Protein AF-A0A7S1REP1-F1 (afdb_monomer_lite)

Secondary structure (DSSP, 8-state):
-PPP-TTSSPPPPEEEEEEEEE-S-TTT-EEEEEEET-S---STTPEEEEEEEEBSS--STTPEEEEEEEETTT--EEEEET-S---EEETTEEEEEEEEEEE-TT--S-EEEEEEE---GGGGGG-EEEEEEEETTEES-TTSSPEEEEEEEPB------SEEEEEEEE--SSS--EEEEES--TTSSSEEEEEEGGG-SSTTSEEEEEEETTEEEEEESS---EEETTEEEEEEEEEE--TT--S-EEEEEEEEPP--SS------EEEEEESSS---BTTBEEEEEEE---GGG--GGGTSS-----

Sequence (310 aa):
RLRSDPSRCQQPLASACVGIFYLDDPRLRSKHTVNVGSDDCEQRSWTHLTSFKVLRHRRFPEDIPVCIGEADNVWTARIGPMLENCSGEALGVTWRHKAIFYTRPDAVGKEMCVRYKKETGRHAGWSRWQIVPKEDGQCGRPNDGYKTSFMFRSMEDMYRPPRQYLCARGNVGRGRHLGLELGCELGSSLAFAVLRAELARDASEVYCIGRSSEGDRVSSGPNCNSTELGVGWTHVAAFAVPANATGPPWCLGRRLANASHGAHRGLHTHFRVASRLQCAGEGYAHVISFREVALAEMTQDHGLLSLRAL

Radius of gyration: 28.08 Å; chains: 1; bounding box: 54×45×86 Å

pLDDT: mean 81.35, std 16.24, range [31.17, 97.44]

Foldseek 3Di:
DDDDPPLLPPQDWAKKWKWWAADPPPVLGIAIDIDTRDQDPPDPRTDTDGMFTFAQDDPDPQWKKWWWWAFPPQRHIDIDTRDPFDAQDDLNTGTHTDGMTTAGQPADAFKKWKKWAQDDDPCSHNTHIGIDTQDPNDHDDPPPRIDTDDMGHTHDPPDDPQKWKWAWDQPPDDARAIEIDIRDDPDGPDIFIFGAQVLDPDQQQKWWWWQWPLYIDIDRGFFDQDQDQNIGTGTDGMTGADPPADAFKKFKWKAFPPPPDDDPDGGRIHMDMDRHQAPDDPRTHTDGMGHGHDPVNDDVSSPSDPPPDD

Organism: Alexandrium catenella (NCBI:txid2925)

Structure (mmCIF, N/CA/C/O backbone):
data_AF-A0A7S1REP1-F1
#
_entry.id   AF-A0A7S1REP1-F1
#
loop_
_atom_site.group_PDB
_atom_site.id
_atom_site.type_symbol
_atom_site.label_atom_id
_atom_site.label_alt_id
_atom_site.label_comp_id
_atom_site.label_asym_id
_atom_site.label_entity_id
_atom_site.label_seq_id
_atom_site.pdbx_PDB_ins_code
_atom_site.Cartn_x
_atom_site.Cartn_y
_atom_site.Cartn_z
_atom_site.occupancy
_atom_site.B_iso_or_equiv
_atom_site.auth_seq_id
_atom_site.auth_comp_id
_atom_site.auth_asym_id
_atom_site.auth_atom_id
_atom_site.pdbx_PDB_model_num
ATOM 1 N N . ARG A 1 1 ? -9.846 -23.366 -16.396 1.00 35.06 1 ARG A N 1
ATOM 2 C CA . ARG A 1 1 ? -10.335 -22.387 -15.390 1.00 35.06 1 ARG A CA 1
ATOM 3 C C . ARG A 1 1 ? -9.571 -22.634 -14.095 1.00 35.06 1 ARG A C 1
ATOM 5 O O . ARG A 1 1 ? -9.894 -23.588 -13.402 1.00 35.06 1 ARG A O 1
ATOM 12 N N . LEU A 1 2 ? -8.534 -21.848 -13.809 1.00 34.12 2 LEU A N 1
ATOM 13 C CA . LEU A 1 2 ? -7.846 -21.904 -12.517 1.00 34.12 2 LEU A CA 1
ATOM 14 C C . LEU A 1 2 ? -8.771 -21.293 -11.457 1.00 34.12 2 LEU A C 1
ATOM 16 O O . LEU A 1 2 ? -9.149 -20.129 -11.570 1.00 34.12 2 LEU A O 1
ATOM 20 N N . ARG A 1 3 ? -9.188 -22.097 -10.473 1.00 31.98 3 ARG A N 1
ATOM 21 C CA . ARG A 1 3 ? -9.760 -21.589 -9.223 1.00 31.98 3 ARG A CA 1
ATOM 22 C C . ARG A 1 3 ? -8.575 -21.228 -8.334 1.00 31.98 3 ARG A C 1
ATOM 24 O O . ARG A 1 3 ? -7.744 -22.090 -8.070 1.00 31.98 3 ARG A O 1
ATOM 31 N N . SER A 1 4 ? -8.484 -19.965 -7.928 1.00 38.88 4 SER A N 1
ATOM 32 C CA . SER A 1 4 ? -7.589 -19.540 -6.853 1.00 38.88 4 SER A CA 1
ATOM 33 C C . SER A 1 4 ? -7.856 -20.429 -5.641 1.00 38.88 4 SER A C 1
ATOM 35 O O . SER A 1 4 ? -9.004 -20.507 -5.204 1.00 38.88 4 SER A O 1
ATOM 37 N N . ASP A 1 5 ? -6.836 -21.130 -5.149 1.00 40.12 5 ASP A N 1
ATOM 38 C CA . ASP A 1 5 ? -6.929 -21.902 -3.912 1.00 40.12 5 ASP A CA 1
ATOM 39 C C . ASP A 1 5 ? -7.324 -20.941 -2.772 1.00 40.12 5 ASP A C 1
ATOM 41 O O . ASP A 1 5 ? -6.525 -20.070 -2.418 1.00 40.12 5 ASP A O 1
ATOM 45 N N . PRO A 1 6 ? -8.545 -21.047 -2.213 1.00 39.66 6 PRO A N 1
ATOM 46 C CA . PRO A 1 6 ? -9.041 -20.107 -1.210 1.00 39.66 6 PRO A CA 1
ATOM 47 C C . PRO A 1 6 ? -8.206 -20.124 0.074 1.00 39.66 6 PRO A C 1
ATOM 49 O O . PRO A 1 6 ? -8.191 -19.136 0.801 1.00 39.66 6 PRO A O 1
ATOM 52 N N . SER A 1 7 ? -7.490 -21.225 0.336 1.00 39.38 7 SER A N 1
ATOM 53 C CA . SER A 1 7 ? -6.583 -21.360 1.481 1.00 39.38 7 SER A CA 1
ATOM 54 C C . SER A 1 7 ? -5.251 -20.622 1.288 1.00 39.38 7 SER A C 1
ATOM 56 O O . SER A 1 7 ? -4.549 -20.350 2.259 1.00 39.38 7 SER A O 1
ATOM 58 N N . ARG A 1 8 ? -4.924 -20.249 0.041 1.00 41.38 8 ARG A N 1
ATOM 59 C CA . ARG A 1 8 ? -3.725 -19.483 -0.347 1.00 41.38 8 ARG A CA 1
ATOM 60 C C . ARG A 1 8 ? -4.026 -18.021 -0.671 1.00 41.38 8 ARG A C 1
ATOM 62 O O . ARG A 1 8 ? -3.111 -17.262 -0.988 1.00 41.38 8 ARG A O 1
ATOM 69 N N . CYS A 1 9 ? -5.290 -17.606 -0.594 1.00 44.47 9 CYS A N 1
ATOM 70 C CA . CYS A 1 9 ? -5.652 -16.199 -0.637 1.00 44.47 9 CYS A CA 1
ATOM 71 C C . CYS A 1 9 ? -5.213 -15.551 0.679 1.00 44.47 9 CYS A C 1
ATOM 73 O O . CYS A 1 9 ? -5.843 -15.747 1.718 1.00 44.47 9 CYS A O 1
ATOM 75 N N . GLN A 1 10 ? -4.136 -14.762 0.639 1.00 51.19 10 GLN A N 1
ATOM 76 C CA . GLN A 1 10 ? -3.845 -13.819 1.711 1.00 51.19 10 GLN A CA 1
ATOM 77 C C . GLN A 1 10 ? -5.116 -12.992 1.925 1.00 51.19 10 GLN A C 1
ATOM 79 O O . GLN A 1 10 ? -5.596 -12.340 0.996 1.00 51.19 10 GLN A O 1
ATOM 84 N N . GLN A 1 11 ? -5.717 -13.091 3.113 1.00 55.69 11 GLN A N 1
ATOM 85 C CA . GLN A 1 11 ? -6.879 -12.269 3.413 1.00 55.69 11 GLN A CA 1
ATOM 86 C C . GLN A 1 11 ? -6.449 -10.806 3.271 1.00 55.69 11 GLN A C 1
ATOM 88 O O . GLN A 1 11 ? -5.449 -10.426 3.894 1.00 55.69 11 GLN A O 1
ATOM 93 N N . PRO A 1 12 ? -7.141 -10.012 2.435 1.00 64.38 12 PRO A N 1
ATOM 94 C CA . PRO A 1 12 ? -6.759 -8.632 2.204 1.00 64.38 12 PRO A CA 1
ATOM 95 C C . PRO A 1 12 ? -6.732 -7.901 3.543 1.00 64.38 12 PRO A C 1
ATOM 97 O O . PRO A 1 12 ? -7.623 -8.085 4.382 1.00 64.38 12 PRO A O 1
ATOM 100 N N . LEU A 1 13 ? -5.692 -7.093 3.754 1.00 78.38 13 LEU A N 1
ATOM 101 C CA . LEU A 1 13 ? -5.647 -6.232 4.924 1.00 78.38 13 LEU A CA 1
ATOM 102 C C . LEU A 1 13 ? -6.874 -5.318 4.902 1.00 78.38 13 LEU A C 1
ATOM 104 O O . LEU A 1 13 ? -7.208 -4.714 3.882 1.00 78.38 13 LEU A O 1
ATOM 108 N N . ALA A 1 14 ? -7.539 -5.206 6.043 1.00 82.50 14 ALA A N 1
ATOM 109 C CA . ALA A 1 14 ? -8.594 -4.231 6.230 1.00 82.50 14 ALA A CA 1
ATOM 110 C C . ALA A 1 14 ? -7.970 -2.889 6.619 1.00 82.50 14 ALA A C 1
ATOM 112 O O . ALA A 1 14 ? -6.947 -2.835 7.304 1.00 82.50 14 ALA A O 1
ATOM 113 N N . SER A 1 15 ? -8.603 -1.795 6.212 1.00 84.50 15 SER A N 1
ATOM 114 C CA . SER A 1 15 ? -8.326 -0.495 6.816 1.00 84.50 15 SER A CA 1
ATOM 115 C C . SER A 1 15 ? -9.029 -0.410 8.170 1.00 84.50 15 SER A C 1
ATOM 117 O O . SER A 1 15 ? -10.150 -0.893 8.321 1.00 84.50 15 SER A O 1
ATOM 119 N N . ALA A 1 16 ? -8.380 0.196 9.152 1.00 89.56 16 ALA A N 1
ATOM 120 C CA . ALA A 1 16 ? -9.029 0.727 10.335 1.00 89.56 16 ALA A CA 1
ATOM 121 C C . ALA A 1 16 ? -8.826 2.239 10.335 1.00 89.56 16 ALA A C 1
ATOM 123 O O . ALA A 1 16 ? -7.698 2.707 10.169 1.00 89.56 16 ALA A O 1
ATOM 124 N N . CYS A 1 17 ? -9.902 2.992 10.521 1.00 91.06 17 CYS A N 1
ATOM 125 C CA . CYS A 1 17 ? -9.839 4.439 10.664 1.00 91.06 17 CYS A CA 1
ATOM 126 C C . CYS A 1 17 ? -10.076 4.840 12.118 1.00 91.06 17 CYS A C 1
ATOM 128 O O . CYS A 1 17 ? -10.785 4.161 12.870 1.00 91.06 17 CYS A O 1
ATOM 130 N N . VAL A 1 18 ? -9.480 5.965 12.498 1.00 92.44 18 VAL A N 1
ATOM 131 C CA . VAL A 1 18 ? -9.678 6.638 13.778 1.00 92.44 18 VAL A CA 1
ATOM 132 C C . VAL A 1 18 ? -10.360 7.965 13.495 1.00 92.44 18 VAL A C 1
ATOM 134 O O . VAL A 1 18 ? -9.865 8.758 12.696 1.00 92.44 18 VAL A O 1
ATOM 137 N N . GLY A 1 19 ? -11.488 8.204 14.154 1.00 90.69 19 GLY A N 1
ATOM 138 C CA . GLY A 1 19 ? -12.211 9.468 14.088 1.00 90.69 19 GLY A CA 1
ATOM 139 C C . GLY A 1 19 ? -12.082 10.258 15.385 1.00 90.69 19 GLY A C 1
ATOM 140 O O . GLY A 1 19 ? -11.963 9.671 16.464 1.00 90.69 19 GLY A O 1
ATOM 141 N N . ILE A 1 20 ? -12.160 11.581 15.283 1.00 92.31 20 ILE A N 1
ATOM 142 C CA . ILE A 1 20 ? -12.245 12.515 16.408 1.00 92.31 20 ILE A CA 1
ATOM 143 C C . ILE A 1 20 ? -13.532 13.342 16.314 1.00 92.31 20 ILE A C 1
ATOM 145 O O . ILE A 1 20 ? -13.944 13.740 15.231 1.00 92.31 20 ILE A O 1
ATOM 149 N N . PHE A 1 21 ? -14.186 13.582 17.447 1.00 90.62 21 PHE A N 1
ATOM 150 C CA . PHE A 1 21 ? -15.326 14.493 17.553 1.00 90.62 21 PHE A CA 1
ATOM 151 C C . PHE A 1 21 ? -15.003 15.540 18.611 1.00 90.62 21 PHE A C 1
ATOM 153 O O . PHE A 1 21 ? -14.742 15.179 19.762 1.00 90.62 21 PHE A O 1
ATOM 160 N N . TYR A 1 22 ? -15.000 16.817 18.240 1.00 89.88 22 TYR A N 1
ATOM 161 C CA . TYR A 1 22 ? -14.723 17.913 19.167 1.00 89.88 22 TYR A CA 1
ATOM 162 C C . TYR A 1 22 ? -15.977 18.267 19.964 1.00 89.88 22 TYR A C 1
ATOM 164 O O . TYR A 1 22 ? -17.069 18.362 19.417 1.00 89.88 22 TYR A O 1
ATOM 172 N N . LEU A 1 23 ? -15.817 18.414 21.275 1.00 87.88 23 LEU A N 1
ATOM 173 C CA . LEU A 1 23 ? -16.900 18.743 22.195 1.00 87.88 23 LEU A CA 1
ATOM 174 C C . LEU A 1 23 ? -16.818 20.216 22.575 1.00 87.88 23 LEU A C 1
ATOM 176 O O . LEU A 1 23 ? -15.726 20.720 22.834 1.00 87.88 23 LEU A O 1
ATOM 180 N N . ASP A 1 24 ? -17.978 20.846 22.738 1.00 86.94 24 ASP A N 1
ATOM 181 C CA . ASP A 1 24 ? -18.061 22.229 23.217 1.00 86.94 24 ASP A CA 1
ATOM 182 C C . ASP A 1 24 ? -17.590 22.373 24.672 1.00 86.94 24 ASP A C 1
ATOM 184 O O . ASP A 1 24 ? -17.136 23.442 25.070 1.00 86.94 24 ASP A O 1
ATOM 188 N N . ASP A 1 25 ? -17.658 21.302 25.478 1.00 84.94 25 ASP A N 1
ATOM 189 C CA . ASP A 1 25 ? -17.122 21.314 26.842 1.00 84.94 25 ASP A CA 1
ATOM 190 C C . ASP A 1 25 ? -15.576 21.307 26.807 1.00 84.94 25 ASP A C 1
ATOM 192 O O . ASP A 1 25 ? -14.962 20.268 26.506 1.00 84.94 25 ASP A O 1
ATOM 196 N N . PRO A 1 26 ? -14.910 22.416 27.193 1.00 81.12 26 PRO A N 1
ATOM 197 C CA . PRO A 1 26 ? -13.456 22.542 27.117 1.00 81.12 26 PRO A CA 1
ATOM 198 C C . PRO A 1 26 ? -12.715 21.599 28.077 1.00 81.12 26 PRO A C 1
ATOM 200 O O . PRO A 1 26 ? -11.507 21.387 27.931 1.00 81.12 26 PRO A O 1
ATOM 203 N N . ARG A 1 27 ? -13.409 21.011 29.063 1.00 81.56 27 ARG A N 1
ATOM 204 C CA . ARG A 1 27 ? -12.839 20.021 29.992 1.00 81.56 27 ARG A CA 1
ATOM 205 C C . ARG A 1 27 ? -12.681 18.665 29.312 1.00 81.56 27 ARG A C 1
ATOM 207 O O . ARG A 1 27 ? -11.681 17.973 29.516 1.00 81.56 27 ARG A O 1
ATOM 214 N N . LEU A 1 28 ? -13.651 18.304 28.474 1.00 83.38 28 LEU A N 1
ATOM 215 C CA . LEU A 1 28 ? -13.676 17.032 27.759 1.00 83.38 28 LEU A CA 1
ATOM 216 C C . LEU A 1 28 ? -12.930 17.114 26.421 1.00 83.38 28 LEU A C 1
ATOM 218 O O . LEU A 1 28 ? -12.253 16.148 26.062 1.00 83.38 28 LEU A O 1
ATOM 222 N N . ARG A 1 29 ? -12.949 18.271 25.747 1.00 87.12 29 ARG A N 1
ATOM 223 C CA . ARG A 1 29 ? -12.255 18.591 24.481 1.00 87.12 29 ARG A CA 1
ATOM 224 C C . ARG A 1 29 ? -12.683 17.759 23.271 1.00 87.12 29 ARG A C 1
ATOM 226 O O . ARG A 1 29 ? -13.103 18.322 22.270 1.00 87.12 29 ARG A O 1
ATOM 233 N N . SER A 1 30 ? -12.554 16.436 23.329 1.00 89.56 30 SER A N 1
ATOM 234 C CA . SER A 1 30 ? -12.876 15.545 22.215 1.00 89.56 30 SER A CA 1
ATOM 235 C C . SER A 1 30 ? -13.201 14.115 22.646 1.00 89.56 30 SER A C 1
ATOM 237 O O . SER A 1 30 ? -12.788 13.658 23.718 1.00 89.56 30 SER A O 1
ATOM 239 N N . LYS A 1 31 ? -13.916 13.395 21.777 1.00 89.62 31 LYS A N 1
ATOM 240 C CA . LYS A 1 31 ? -14.094 11.935 21.794 1.00 89.62 31 LYS A CA 1
ATOM 241 C C . LYS A 1 31 ? -13.375 11.305 20.615 1.00 89.62 31 LYS A C 1
ATOM 243 O O . LYS A 1 31 ? -13.078 11.992 19.642 1.00 89.62 31 LYS A O 1
ATOM 248 N N . HIS A 1 32 ? -13.166 9.994 20.696 1.00 91.06 32 HIS A N 1
ATOM 249 C CA . HIS A 1 32 ? -12.536 9.213 19.638 1.00 91.06 32 HIS A CA 1
ATOM 250 C C . HIS A 1 32 ? -13.360 7.968 19.324 1.00 91.06 32 HIS A C 1
ATOM 252 O O . HIS A 1 32 ? -13.963 7.369 20.221 1.00 91.06 32 HIS A O 1
ATOM 258 N N . THR A 1 33 ? -13.350 7.577 18.056 1.00 91.31 33 THR A N 1
ATOM 259 C CA . THR A 1 33 ? -13.957 6.340 17.566 1.00 91.31 33 THR A CA 1
ATOM 260 C C . THR A 1 33 ? -12.966 5.586 16.697 1.00 91.31 33 THR A C 1
ATOM 262 O O . THR A 1 33 ? -12.036 6.170 16.143 1.00 91.31 33 THR A O 1
ATOM 265 N N . VAL A 1 34 ? -13.170 4.279 16.582 1.00 91.38 34 VAL A N 1
ATOM 266 C CA . VAL A 1 34 ? -12.427 3.420 15.662 1.00 91.38 34 VAL A CA 1
ATOM 267 C C . VAL A 1 34 ? -13.437 2.593 14.883 1.00 91.38 34 VAL A C 1
ATOM 269 O O . VAL A 1 34 ? -14.352 2.013 15.481 1.00 91.38 34 VAL A O 1
ATOM 272 N N . ASN A 1 35 ? -13.271 2.535 13.563 1.00 90.25 35 ASN A N 1
ATOM 273 C CA . ASN A 1 35 ? -14.051 1.664 12.689 1.00 90.25 35 ASN A CA 1
ATOM 274 C C . ASN A 1 35 ? -13.105 0.734 11.931 1.00 90.25 35 ASN A C 1
ATOM 276 O O . ASN A 1 35 ? -12.174 1.183 11.268 1.00 90.25 35 ASN A O 1
ATOM 280 N N . VAL A 1 36 ? -13.351 -0.571 12.042 1.00 88.44 36 VAL A N 1
ATOM 281 C CA . VAL A 1 36 ? -12.589 -1.611 11.341 1.00 88.44 36 VAL A CA 1
ATOM 282 C C . VAL A 1 36 ? -13.303 -1.945 10.034 1.00 88.44 36 VAL A C 1
ATOM 284 O O . VAL A 1 36 ? -14.511 -2.166 10.027 1.00 88.44 36 VAL A O 1
ATOM 287 N N . GLY A 1 37 ? -12.552 -2.016 8.939 1.00 81.38 37 GLY A N 1
ATOM 288 C CA . GLY A 1 37 ? -13.067 -2.234 7.587 1.00 81.38 37 GLY A CA 1
ATOM 289 C C . GLY A 1 37 ? -13.350 -0.954 6.796 1.00 81.38 37 GLY A C 1
ATOM 290 O O . GLY A 1 37 ? -13.892 -1.060 5.703 1.00 81.38 37 GLY A O 1
ATOM 291 N N . SER A 1 38 ? -12.981 0.218 7.320 1.00 76.75 38 SER A N 1
ATOM 292 C CA . SER A 1 38 ? -13.111 1.515 6.646 1.00 76.75 38 SER A CA 1
ATOM 293 C C . SER A 1 38 ? -11.779 2.258 6.704 1.00 76.75 38 SER A C 1
ATOM 295 O O . SER A 1 38 ? -11.075 2.195 7.715 1.00 76.75 38 SER A O 1
ATOM 297 N N . ASP A 1 39 ? -11.397 2.921 5.619 1.00 75.56 39 ASP A N 1
ATOM 298 C CA . ASP A 1 39 ? -10.289 3.882 5.589 1.00 75.56 39 ASP A CA 1
ATOM 299 C C . ASP A 1 39 ? -10.735 5.291 5.971 1.00 75.56 39 ASP A C 1
ATOM 301 O O . ASP A 1 39 ? -9.900 6.074 6.415 1.00 75.56 39 ASP A O 1
ATOM 305 N N . ASP A 1 40 ? -12.035 5.568 5.910 1.00 71.94 40 ASP A N 1
ATOM 306 C CA . ASP A 1 40 ? -12.618 6.840 6.302 1.00 71.94 40 ASP A CA 1
ATOM 307 C C . ASP A 1 40 ? -13.588 6.705 7.488 1.00 71.94 40 ASP A C 1
ATOM 309 O O . ASP A 1 40 ? -14.386 5.767 7.594 1.00 71.94 40 ASP A O 1
ATOM 313 N N . CYS A 1 41 ? -13.480 7.655 8.412 1.00 79.75 41 CYS A N 1
ATOM 314 C CA . CYS A 1 41 ? -14.289 7.778 9.616 1.00 79.75 41 CYS A CA 1
ATOM 315 C C . CYS A 1 41 ? -15.155 9.053 9.598 1.00 79.75 41 CYS A C 1
ATOM 317 O O . CYS A 1 41 ? -15.798 9.331 10.610 1.00 79.75 41 CYS A O 1
ATOM 319 N N . GLU A 1 42 ? -15.201 9.806 8.491 1.00 74.75 42 GLU A N 1
ATOM 320 C CA . GLU A 1 42 ? -16.056 10.985 8.297 1.00 74.75 42 GLU A CA 1
ATOM 321 C C . GLU A 1 42 ? -17.529 10.597 8.140 1.00 74.75 42 GLU A C 1
ATOM 323 O O . GLU A 1 42 ? -18.137 10.633 7.073 1.00 74.75 42 GLU A O 1
ATOM 328 N N . GLN A 1 43 ? -18.147 10.187 9.240 1.00 70.69 43 GLN A N 1
ATOM 329 C CA . GLN A 1 43 ? -19.584 9.947 9.310 1.00 70.69 43 GLN A CA 1
ATOM 330 C C . GLN A 1 43 ? -20.128 10.584 10.579 1.00 70.69 43 GLN A C 1
ATOM 332 O O . GLN A 1 43 ? -19.431 10.626 11.581 1.00 70.69 43 GLN A O 1
ATOM 337 N N . ARG A 1 44 ? -21.383 11.054 10.576 1.00 67.44 44 ARG A N 1
ATOM 338 C CA . ARG A 1 44 ? -22.079 11.558 11.783 1.00 67.44 44 ARG A CA 1
ATOM 339 C C . ARG A 1 44 ? -21.264 12.590 12.587 1.00 67.44 44 ARG A C 1
ATOM 341 O O . ARG A 1 44 ? -21.157 12.476 13.806 1.00 67.44 44 ARG A O 1
ATOM 348 N N . SER A 1 45 ? -20.689 13.570 11.887 1.00 81.62 45 SER A N 1
ATOM 349 C CA . SER A 1 45 ? -19.898 14.677 12.453 1.00 81.62 45 SER A CA 1
ATOM 350 C C . SER A 1 45 ? -18.530 14.300 13.038 1.00 81.62 45 SER A C 1
ATOM 352 O O . SER A 1 45 ? -17.869 15.149 13.634 1.00 81.62 45 SER A O 1
ATOM 354 N N . TRP A 1 46 ? -18.081 13.055 12.873 1.00 84.56 46 TRP A N 1
ATOM 355 C CA . TRP A 1 46 ? -16.701 12.671 13.156 1.00 84.56 46 TRP A CA 1
ATOM 356 C C . TRP A 1 46 ? -15.762 13.224 12.077 1.00 84.56 46 TRP A C 1
ATOM 358 O O . TRP A 1 46 ? -16.102 13.229 10.898 1.00 84.56 46 TRP A O 1
ATOM 368 N N . THR A 1 47 ? -14.572 13.660 12.478 1.00 87.75 47 THR A N 1
ATOM 369 C CA . THR A 1 47 ? -13.478 14.050 11.581 1.00 87.75 47 THR A CA 1
ATOM 370 C C . THR A 1 47 ? -12.474 12.909 11.496 1.00 87.75 47 THR A C 1
ATOM 372 O O . THR A 1 47 ? -12.100 12.343 12.529 1.00 87.75 47 THR A O 1
ATOM 375 N N . HIS A 1 48 ? -12.021 12.561 10.291 1.00 86.88 48 HIS A N 1
ATOM 376 C CA . HIS A 1 48 ? -10.965 11.570 10.117 1.00 86.88 48 HIS A CA 1
ATOM 377 C C . HIS A 1 48 ? -9.649 12.067 10.731 1.00 86.88 48 HIS A C 1
ATOM 379 O O . HIS A 1 48 ? -9.175 13.154 10.411 1.00 86.88 48 HIS A O 1
ATOM 385 N N . LEU A 1 49 ? -9.046 11.268 11.615 1.00 89.50 49 LEU A N 1
ATOM 386 C CA . LEU A 1 49 ? -7.750 11.579 12.220 1.00 89.50 49 LEU A CA 1
ATOM 387 C C . LEU A 1 49 ? -6.615 10.820 11.528 1.00 89.50 49 LEU A C 1
ATOM 389 O O . LEU A 1 49 ? -5.592 11.401 11.180 1.00 89.50 49 LEU A O 1
ATOM 393 N N . THR A 1 50 ? -6.769 9.506 11.370 1.00 91.44 50 THR A N 1
ATOM 394 C CA . THR A 1 50 ? -5.778 8.651 10.709 1.00 91.44 50 THR A CA 1
ATOM 395 C C . THR A 1 50 ? -6.404 7.325 10.280 1.00 91.44 50 THR A C 1
ATOM 397 O O . THR A 1 50 ? -7.419 6.900 10.838 1.00 91.44 50 THR A O 1
ATOM 400 N N . SER A 1 51 ? -5.772 6.628 9.337 1.00 90.62 51 SER A N 1
ATOM 401 C CA . SER A 1 51 ? -6.053 5.227 9.030 1.00 90.62 51 SER A CA 1
ATOM 402 C C . SER A 1 51 ? -4.778 4.399 8.982 1.00 90.62 51 SER A C 1
ATOM 404 O O . SER A 1 51 ? -3.677 4.890 8.729 1.00 90.62 51 SER A O 1
ATOM 406 N N . PHE A 1 52 ? -4.936 3.110 9.252 1.00 91.00 52 PHE A N 1
ATOM 407 C CA . PHE A 1 52 ? -3.857 2.136 9.225 1.00 91.00 52 PHE A CA 1
ATOM 408 C C . PHE A 1 52 ? -4.390 0.768 8.802 1.00 91.00 52 PHE A C 1
ATOM 410 O O . PHE A 1 52 ? -5.597 0.521 8.829 1.00 91.00 52 PHE A O 1
ATOM 417 N N . LYS A 1 53 ? -3.500 -0.128 8.372 1.00 89.50 53 LYS A N 1
ATOM 418 C CA . LYS A 1 53 ? -3.896 -1.467 7.930 1.00 89.50 53 LYS A CA 1
ATOM 419 C C . LYS A 1 53 ? -3.834 -2.465 9.083 1.00 89.50 53 LYS A C 1
ATOM 421 O O . LYS A 1 53 ? -2.963 -2.391 9.951 1.00 89.50 53 LYS A O 1
ATOM 426 N N . VAL A 1 54 ? -4.775 -3.401 9.078 1.00 89.06 54 VAL A N 1
ATOM 427 C CA . VAL A 1 54 ? -4.961 -4.443 10.095 1.00 89.06 54 VAL A CA 1
ATOM 428 C C . VAL A 1 54 ? -5.486 -5.727 9.457 1.00 89.06 54 VAL A C 1
ATOM 430 O O . VAL A 1 54 ? -5.894 -5.743 8.296 1.00 89.06 54 VAL A O 1
ATOM 433 N N . LEU A 1 55 ? -5.533 -6.810 10.227 1.00 85.25 55 LEU A N 1
ATOM 434 C CA . LEU A 1 55 ? -6.241 -8.029 9.847 1.00 85.25 55 LEU A CA 1
ATOM 435 C C . LEU A 1 55 ? -7.658 -8.022 10.418 1.00 85.25 55 LEU A C 1
ATOM 437 O O . LEU A 1 55 ? -7.858 -7.697 11.587 1.00 85.25 55 LEU A O 1
ATOM 441 N N . ARG A 1 56 ? -8.647 -8.418 9.614 1.00 82.62 56 ARG A N 1
ATOM 442 C CA . ARG A 1 56 ? -10.039 -8.546 10.078 1.00 82.62 56 ARG A CA 1
ATOM 443 C C . ARG A 1 56 ? -10.289 -9.848 10.841 1.00 82.62 56 ARG A C 1
ATOM 445 O O . ARG A 1 56 ? -11.150 -9.892 11.714 1.00 82.62 56 ARG A O 1
ATOM 452 N N . HIS A 1 57 ? -9.528 -10.891 10.523 1.00 80.94 57 HIS A N 1
ATOM 453 C CA . HIS A 1 57 ? -9.634 -12.202 11.150 1.00 80.94 57 HIS A CA 1
ATOM 454 C C . HIS A 1 57 ? -8.256 -12.718 11.541 1.00 80.94 57 HIS A C 1
ATOM 456 O O . HIS A 1 57 ? -7.250 -12.386 10.908 1.00 80.94 57 HIS A O 1
ATOM 462 N N . ARG A 1 58 ? -8.238 -13.553 12.580 1.00 80.12 58 ARG A N 1
ATOM 463 C CA . ARG A 1 58 ? -7.058 -14.306 12.983 1.00 80.12 58 ARG A CA 1
ATOM 464 C C . ARG A 1 58 ? -6.692 -15.288 11.872 1.00 80.12 58 ARG A C 1
ATOM 466 O O . ARG A 1 58 ? -7.548 -16.043 11.417 1.00 80.12 58 ARG A O 1
ATOM 473 N N . ARG A 1 59 ? -5.435 -15.277 11.443 1.00 68.06 59 ARG A N 1
ATOM 474 C CA . ARG A 1 59 ? -4.863 -16.220 10.472 1.00 68.06 59 ARG A CA 1
ATOM 475 C C . ARG A 1 59 ? -3.978 -17.241 11.171 1.00 68.06 59 ARG A C 1
ATOM 477 O O . ARG A 1 59 ? -4.003 -18.411 10.809 1.00 68.06 59 ARG A O 1
ATOM 484 N N . PHE A 1 60 ? -3.223 -16.788 12.170 1.00 72.31 60 PHE A N 1
ATOM 485 C CA . PHE A 1 60 ? -2.254 -17.599 12.898 1.00 72.31 60 PHE A CA 1
ATOM 486 C C . PHE A 1 60 ? -2.401 -17.445 14.420 1.00 72.31 60 PHE A C 1
ATOM 488 O O . PHE A 1 60 ? -2.961 -16.450 14.896 1.00 72.31 60 PHE A O 1
ATOM 495 N N . PRO A 1 61 ? -1.904 -18.406 15.217 1.00 77.94 61 PRO A N 1
ATOM 496 C CA . PRO A 1 61 ? -1.898 -18.300 16.672 1.00 77.94 61 PRO A CA 1
ATOM 497 C C . PRO A 1 61 ? -1.177 -17.052 17.207 1.00 77.94 61 PRO A C 1
ATOM 499 O O . PRO A 1 61 ? -1.574 -16.530 18.245 1.00 77.94 61 PRO A O 1
ATOM 502 N N . GLU A 1 62 ? -0.178 -16.538 16.496 1.00 79.81 62 GLU A N 1
ATOM 503 C CA . GLU A 1 62 ? 0.639 -15.386 16.897 1.00 79.81 62 GLU A CA 1
ATOM 504 C C . GLU A 1 62 ? -0.030 -14.034 16.600 1.00 79.81 62 GLU A C 1
ATOM 506 O O . GLU A 1 62 ? 0.445 -12.994 17.058 1.00 79.81 62 GLU A O 1
ATOM 511 N N . ASP A 1 63 ? -1.129 -14.029 15.837 1.00 82.00 63 ASP A N 1
ATOM 512 C CA . ASP A 1 63 ? -1.913 -12.822 15.590 1.00 82.00 63 ASP A CA 1
ATOM 513 C C . ASP A 1 63 ? -2.565 -12.357 16.906 1.00 82.00 63 ASP A C 1
ATOM 515 O O . ASP A 1 63 ? -3.376 -13.060 17.517 1.00 82.00 63 ASP A O 1
ATOM 519 N N . ILE A 1 64 ? -2.222 -11.143 17.332 1.00 88.81 64 ILE A N 1
ATOM 520 C CA . ILE A 1 64 ? -2.668 -10.540 18.584 1.00 88.81 64 ILE A CA 1
ATOM 521 C C . ILE A 1 64 ? -3.992 -9.808 18.345 1.00 88.81 64 ILE A C 1
ATOM 523 O O . ILE A 1 64 ? -4.030 -8.874 17.534 1.00 88.81 64 ILE A O 1
ATOM 527 N N . PRO A 1 65 ? -5.071 -10.167 19.061 1.00 92.75 65 PRO A N 1
ATOM 528 C CA . PRO A 1 65 ? -6.332 -9.457 18.956 1.00 92.75 65 PRO A CA 1
ATOM 529 C C . PRO A 1 65 ? -6.256 -8.084 19.629 1.00 92.75 65 PRO A C 1
ATOM 531 O O . PRO A 1 65 ? -5.729 -7.924 20.734 1.00 92.75 65 PRO A O 1
ATOM 534 N N . VAL A 1 66 ? -6.848 -7.093 18.972 1.00 93.75 66 VAL A N 1
ATOM 535 C CA . VAL A 1 66 ? -7.146 -5.774 19.521 1.00 93.75 66 VAL A CA 1
ATOM 536 C C . VAL A 1 66 ? -8.644 -5.555 19.399 1.00 93.75 66 VAL A C 1
ATOM 538 O O . VAL A 1 66 ? -9.204 -5.473 18.304 1.00 93.75 66 VAL A O 1
ATOM 541 N N . CYS A 1 67 ? -9.308 -5.467 20.542 1.00 94.44 67 CYS A N 1
ATOM 542 C CA . CYS A 1 67 ? -10.749 -5.282 20.599 1.00 94.44 67 CYS A CA 1
ATOM 543 C C . CYS A 1 67 ? -11.113 -3.805 20.751 1.00 94.44 67 CYS A C 1
ATOM 545 O O . CYS A 1 67 ? -10.453 -3.043 21.461 1.00 94.44 67 CYS A O 1
ATOM 547 N N . ILE A 1 68 ? -12.212 -3.425 20.105 1.00 93.44 68 ILE A N 1
ATOM 548 C CA . ILE A 1 68 ? -12.806 -2.093 20.110 1.00 93.44 68 ILE A CA 1
ATOM 549 C C . ILE A 1 68 ? -14.177 -2.195 20.755 1.00 93.44 68 ILE A C 1
ATOM 551 O O . ILE A 1 68 ? -15.037 -2.945 20.294 1.00 93.44 68 ILE A O 1
ATOM 555 N N . GLY A 1 69 ? -14.354 -1.479 21.857 1.00 92.25 69 GLY A N 1
ATOM 556 C CA . GLY A 1 69 ? -15.609 -1.362 22.583 1.00 92.25 69 GLY A CA 1
ATOM 557 C C . GLY A 1 69 ? -16.173 0.035 22.422 1.00 92.25 69 GLY A C 1
ATOM 558 O O . GLY A 1 69 ? -15.430 0.980 22.170 1.00 92.25 69 GLY A O 1
ATOM 559 N N . GLU A 1 70 ? -17.475 0.168 22.589 1.00 92.06 70 GLU A N 1
ATOM 560 C CA . GLU A 1 70 ? -18.188 1.436 22.548 1.00 92.06 70 GLU A CA 1
ATOM 561 C C . GLU A 1 70 ? -19.001 1.592 23.829 1.00 92.06 70 GLU A C 1
ATOM 563 O O . GLU A 1 70 ? -19.622 0.637 24.297 1.00 92.06 70 GLU A O 1
ATOM 568 N N . ALA A 1 71 ? -18.937 2.775 24.431 1.00 88.88 71 ALA A N 1
ATOM 569 C CA . ALA A 1 71 ? -19.745 3.098 25.598 1.00 88.88 71 ALA A CA 1
ATOM 570 C C . ALA A 1 71 ? -21.117 3.608 25.156 1.00 88.88 71 ALA A C 1
ATOM 572 O O . ALA A 1 71 ? -21.204 4.542 24.347 1.00 88.88 71 ALA A O 1
ATOM 573 N N . ASP A 1 72 ? -22.174 3.045 25.738 1.00 79.31 72 ASP A N 1
ATOM 574 C CA . ASP A 1 72 ? -23.537 3.497 25.482 1.00 79.31 72 ASP A CA 1
ATOM 575 C C . ASP A 1 72 ? -23.701 4.965 25.908 1.00 79.31 72 ASP A C 1
ATOM 577 O O . ASP A 1 72 ? -23.113 5.426 26.889 1.00 79.31 72 ASP A O 1
ATOM 581 N N . ASN A 1 73 ? -24.485 5.727 25.139 1.00 78.06 73 ASN A N 1
ATOM 582 C CA . ASN A 1 73 ? -24.795 7.155 25.334 1.00 78.06 73 ASN A CA 1
ATOM 583 C C . ASN A 1 73 ? -23.621 8.141 25.191 1.00 78.06 73 ASN A C 1
ATOM 585 O O . ASN A 1 73 ? -23.843 9.318 24.903 1.00 78.06 73 ASN A O 1
ATOM 589 N N . VAL A 1 74 ? -22.372 7.697 25.347 1.00 78.19 74 VAL A N 1
ATOM 590 C CA . VAL A 1 74 ? -21.188 8.557 25.210 1.00 78.19 74 VAL A CA 1
ATOM 591 C C . VAL A 1 74 ? -20.519 8.378 23.848 1.00 78.19 74 VAL A C 1
ATOM 593 O O . VAL A 1 74 ? -19.872 9.321 23.402 1.00 78.19 74 VAL A O 1
ATOM 596 N N . TRP A 1 75 ? -20.714 7.258 23.144 1.00 76.06 75 TRP A N 1
ATOM 597 C CA . TRP A 1 75 ? -20.169 7.029 21.792 1.00 76.06 75 TRP A CA 1
ATOM 598 C C . TRP A 1 75 ? -18.646 7.214 21.713 1.00 76.06 75 TRP A C 1
ATOM 600 O O . TRP A 1 75 ? -18.103 7.721 20.735 1.00 76.06 75 TRP A O 1
ATOM 610 N N . THR A 1 76 ? -17.942 6.864 22.787 1.00 79.56 76 THR A N 1
ATOM 611 C CA . THR A 1 76 ? -16.477 6.848 22.817 1.00 79.56 76 THR A CA 1
ATOM 612 C C . THR A 1 76 ? -15.972 5.417 22.663 1.00 79.56 76 THR A C 1
ATOM 614 O O . THR A 1 76 ? -16.724 4.479 22.924 1.00 79.56 76 THR A O 1
ATOM 617 N N . ALA A 1 77 ? -14.705 5.245 22.271 1.00 83.81 77 ALA A N 1
ATOM 618 C CA . ALA A 1 77 ? -14.067 3.937 22.147 1.00 83.81 77 ALA A CA 1
ATOM 619 C C . ALA A 1 77 ? -13.320 3.484 23.419 1.00 83.81 77 ALA A C 1
ATOM 621 O O . ALA A 1 77 ? -12.688 4.294 24.107 1.00 83.81 77 ALA A O 1
ATOM 622 N N . ARG A 1 78 ? -13.340 2.168 23.668 1.00 87.06 78 ARG A N 1
ATOM 623 C CA . ARG A 1 78 ? -12.400 1.410 24.512 1.00 87.06 78 ARG A CA 1
ATOM 624 C C . ARG A 1 78 ? -11.551 0.545 23.605 1.00 87.06 78 ARG A C 1
ATOM 626 O O . ARG A 1 78 ? -12.086 -0.107 22.716 1.00 87.06 78 ARG A O 1
ATOM 633 N N . ILE A 1 79 ? -10.248 0.505 23.852 1.00 88.56 79 ILE A N 1
ATOM 634 C CA . ILE A 1 79 ? -9.323 -0.315 23.070 1.00 88.56 79 ILE A CA 1
ATOM 635 C C . ILE A 1 79 ? -8.541 -1.199 24.038 1.00 88.56 79 ILE A C 1
ATOM 637 O O . ILE A 1 79 ? -7.814 -0.689 24.891 1.00 88.56 79 ILE A O 1
ATOM 641 N N . GLY A 1 80 ? -8.741 -2.513 23.944 1.00 82.88 80 GLY A N 1
ATOM 642 C CA . GLY A 1 80 ? -8.113 -3.499 24.824 1.00 82.88 80 GLY A CA 1
ATOM 643 C C . GLY A 1 80 ? -7.080 -4.351 24.080 1.00 82.88 80 GLY A C 1
ATOM 644 O O . GLY A 1 80 ? -7.405 -4.862 23.004 1.00 82.88 80 GLY A O 1
ATOM 645 N N . PRO A 1 81 ? -5.860 -4.528 24.621 1.00 80.88 81 PRO A N 1
ATOM 646 C CA . PRO A 1 81 ? -4.890 -5.453 24.047 1.00 80.88 81 PRO A CA 1
ATOM 647 C C . PRO A 1 81 ? -5.249 -6.897 24.403 1.00 80.88 81 PRO A C 1
ATOM 649 O O . PRO A 1 81 ? -5.719 -7.148 25.509 1.00 80.88 81 PRO A O 1
ATOM 652 N N . MET A 1 82 ? -4.963 -7.841 23.503 1.00 76.19 82 MET A N 1
ATOM 653 C CA . MET A 1 82 ? -5.006 -9.290 23.767 1.00 76.19 82 MET A CA 1
ATOM 654 C C . MET A 1 82 ? -6.368 -9.817 24.242 1.00 76.19 82 MET A C 1
ATOM 656 O O . MET A 1 82 ? -6.456 -10.860 24.883 1.00 76.19 82 MET A O 1
ATOM 660 N N . LEU A 1 83 ? -7.441 -9.100 23.924 1.00 76.69 83 LEU A N 1
ATOM 661 C CA . LEU A 1 83 ? -8.798 -9.468 24.298 1.00 76.69 83 LEU A CA 1
ATOM 662 C C . LEU A 1 83 ? -9.614 -9.671 23.028 1.00 76.69 83 LEU A C 1
ATOM 664 O O . LEU A 1 83 ? -9.632 -8.803 22.158 1.00 76.69 83 LEU A O 1
ATOM 668 N N . GLU A 1 84 ? -10.327 -10.791 22.946 1.00 81.12 84 GLU A N 1
ATOM 669 C CA . GLU A 1 84 ? -11.294 -11.031 21.868 1.00 81.12 84 GLU A CA 1
ATOM 670 C C . GLU A 1 84 ? -12.632 -10.317 22.131 1.00 81.12 84 GLU A C 1
ATOM 672 O O . GLU A 1 84 ? -13.423 -10.091 21.219 1.00 81.12 84 GLU A O 1
ATOM 677 N N . ASN A 1 85 ? -12.861 -9.883 23.376 1.00 86.94 85 ASN A N 1
ATOM 678 C CA . ASN A 1 85 ? -14.054 -9.166 23.804 1.00 86.94 85 ASN A CA 1
ATOM 679 C C . ASN A 1 85 ? -13.692 -8.060 24.815 1.00 86.94 85 ASN A C 1
ATOM 681 O O . ASN A 1 85 ? -13.034 -8.306 25.822 1.00 86.94 85 ASN A O 1
ATOM 685 N N . CYS A 1 86 ? -14.148 -6.836 24.552 1.00 89.50 86 CYS A N 1
ATOM 686 C CA . CYS A 1 86 ? -13.962 -5.639 25.391 1.00 89.50 86 CYS A CA 1
ATOM 687 C C . CYS A 1 86 ? -15.253 -5.170 26.067 1.00 89.50 86 CYS A C 1
ATOM 689 O O . CYS A 1 86 ? -15.341 -4.014 26.489 1.00 89.50 86 CYS A O 1
ATOM 691 N N . SER A 1 87 ? -16.261 -6.033 26.153 1.00 90.56 87 SER A N 1
ATOM 692 C CA . SER A 1 87 ? -17.477 -5.725 26.899 1.00 90.56 87 SER A CA 1
ATOM 693 C C . SER A 1 87 ? -17.205 -5.681 28.408 1.00 90.56 87 SER A C 1
ATOM 695 O O . SER A 1 87 ? -16.177 -6.168 28.887 1.00 90.56 87 SER A O 1
ATOM 697 N N . GLY A 1 88 ? -18.128 -5.093 29.164 1.00 88.25 88 GLY A N 1
ATOM 698 C CA . GLY A 1 88 ? -18.063 -5.009 30.625 1.00 88.25 88 GLY A CA 1
ATOM 699 C C . GLY A 1 88 ? -17.529 -3.671 31.125 1.00 88.25 88 GLY A C 1
ATOM 700 O O . GLY A 1 88 ? -17.390 -2.717 30.359 1.00 88.25 88 GLY A O 1
ATOM 701 N N . GLU A 1 89 ? -17.248 -3.586 32.421 1.00 88.81 89 GLU A N 1
ATOM 702 C CA . GLU A 1 89 ? -16.876 -2.328 33.064 1.00 88.81 89 GLU A CA 1
ATOM 703 C C . GLU A 1 89 ? -15.365 -2.058 32.976 1.00 88.81 89 GLU A C 1
ATOM 705 O O . GLU A 1 89 ? -14.536 -2.915 33.284 1.00 88.81 89 GLU A O 1
ATOM 710 N N . ALA A 1 90 ? -14.988 -0.853 32.549 1.00 86.06 90 ALA A N 1
ATOM 711 C CA . ALA A 1 90 ? -13.608 -0.379 32.586 1.00 86.06 90 ALA A CA 1
ATOM 712 C C . ALA A 1 90 ? -13.560 1.145 32.724 1.00 86.06 90 ALA A C 1
ATOM 714 O O . ALA A 1 90 ? -14.299 1.864 32.053 1.00 86.06 90 ALA A O 1
ATOM 715 N N . LEU A 1 91 ? -12.663 1.639 33.586 1.00 86.00 91 LEU A N 1
ATOM 716 C CA . LEU A 1 91 ? -12.545 3.061 33.949 1.00 86.00 91 LEU A CA 1
ATOM 717 C C . LEU A 1 91 ? -13.871 3.705 34.419 1.00 86.00 91 LEU A C 1
ATOM 719 O O . LEU A 1 91 ? -14.065 4.901 34.218 1.00 86.00 91 LEU A O 1
ATOM 723 N N . GLY A 1 92 ? -14.758 2.932 35.058 1.00 84.50 92 GLY A N 1
ATOM 724 C CA . GLY A 1 92 ? -16.066 3.407 35.537 1.00 84.50 92 GLY A CA 1
ATOM 725 C C . GLY A 1 92 ? -17.100 3.624 34.427 1.00 84.50 92 GLY A C 1
ATOM 726 O O . GLY A 1 92 ? -18.050 4.381 34.607 1.00 84.50 92 GLY A O 1
ATOM 727 N N . VAL A 1 93 ? -16.892 3.004 33.263 1.00 86.88 93 VAL A N 1
ATOM 728 C CA . VAL A 1 93 ? -17.794 3.046 32.108 1.00 86.88 93 VAL A CA 1
ATOM 729 C C . VAL A 1 93 ? -18.135 1.613 31.713 1.00 86.88 93 VAL A C 1
ATOM 731 O O . VAL A 1 93 ? -17.257 0.748 31.723 1.00 86.88 93 VAL A O 1
ATOM 734 N N . THR A 1 94 ? -19.394 1.361 31.356 1.00 90.06 94 THR A N 1
ATOM 735 C CA . THR A 1 94 ? -19.819 0.077 30.780 1.00 90.06 94 THR A CA 1
ATOM 736 C C . THR A 1 94 ? -19.626 0.110 29.271 1.00 90.06 94 THR A C 1
ATOM 738 O O . THR A 1 94 ? -20.086 1.031 28.597 1.00 90.06 94 THR A O 1
ATOM 741 N N . TRP A 1 95 ? -18.936 -0.897 28.745 1.00 90.50 95 TRP A N 1
ATOM 742 C CA . TRP A 1 95 ? -18.596 -1.010 27.333 1.00 90.50 95 TRP A CA 1
ATOM 743 C C . TRP A 1 95 ? -19.343 -2.170 26.693 1.00 90.50 95 TRP A C 1
ATOM 745 O O . TRP A 1 95 ? -19.459 -3.249 27.280 1.00 90.50 95 TRP A O 1
ATOM 755 N N . ARG A 1 96 ? -19.770 -1.966 25.450 1.00 92.94 96 ARG A N 1
ATOM 756 C CA . ARG A 1 96 ? -20.266 -3.006 24.556 1.00 92.94 96 ARG A CA 1
ATOM 757 C C . ARG A 1 96 ? -19.212 -3.291 23.498 1.00 92.94 96 ARG A C 1
ATOM 759 O O . ARG A 1 96 ? -18.657 -2.366 22.908 1.00 92.94 96 ARG A O 1
ATOM 766 N N . HIS A 1 97 ? -18.922 -4.561 23.240 1.00 92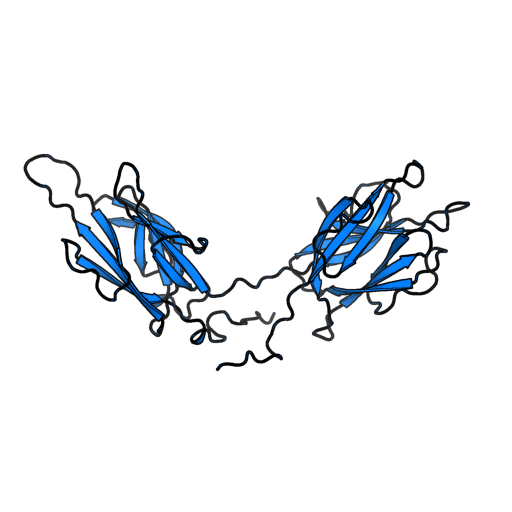.81 97 HIS A N 1
ATOM 767 C CA . HIS A 1 97 ? -18.038 -4.930 22.140 1.00 92.81 97 HIS A CA 1
ATOM 768 C C . HIS A 1 97 ? -18.587 -4.422 20.800 1.00 92.81 97 HIS A C 1
ATOM 770 O O . HIS A 1 97 ? -19.763 -4.614 20.489 1.00 92.81 97 HIS A O 1
ATOM 776 N N . LYS A 1 98 ? -17.724 -3.773 20.016 1.00 91.25 98 LYS A N 1
ATOM 777 C CA . LYS A 1 98 ? -18.051 -3.196 18.708 1.00 91.25 98 LYS A CA 1
ATOM 778 C C . LYS A 1 98 ? -17.343 -3.935 17.578 1.00 91.25 98 LYS A C 1
ATOM 780 O O . LYS A 1 98 ? -17.976 -4.264 16.580 1.00 91.25 98 LYS A O 1
ATOM 785 N N . ALA A 1 99 ? -16.037 -4.152 17.706 1.00 91.56 99 ALA A N 1
ATOM 786 C CA . ALA A 1 99 ? -15.236 -4.786 16.666 1.00 91.56 99 ALA A CA 1
ATOM 787 C C . ALA A 1 99 ? -13.958 -5.410 17.229 1.00 91.56 99 ALA A C 1
ATOM 789 O O . ALA A 1 99 ? -13.526 -5.112 18.343 1.00 91.56 99 ALA A O 1
ATOM 790 N N . ILE A 1 100 ? -13.315 -6.228 16.405 1.00 93.12 100 ILE A N 1
ATOM 791 C CA . ILE A 1 100 ? -11.981 -6.766 16.634 1.00 93.12 100 ILE A CA 1
ATOM 792 C C . ILE A 1 100 ? -11.162 -6.603 15.360 1.00 93.12 100 ILE A C 1
ATOM 794 O O . ILE A 1 100 ? -11.681 -6.737 14.250 1.00 93.12 100 ILE A O 1
ATOM 798 N N . PHE A 1 101 ? -9.883 -6.306 15.526 1.00 92.00 101 PHE A N 1
ATOM 799 C CA . PHE A 1 101 ? -8.889 -6.492 14.484 1.00 92.00 101 PHE A CA 1
ATOM 800 C C . PHE A 1 101 ? -7.683 -7.211 15.070 1.00 92.00 101 PHE A C 1
ATOM 802 O O . PHE A 1 101 ? -7.548 -7.319 16.287 1.00 92.00 101 PHE A O 1
ATOM 809 N N . TYR A 1 102 ? -6.800 -7.693 14.208 1.00 90.00 102 TYR A N 1
ATOM 810 C CA . TYR A 1 102 ? -5.596 -8.392 14.622 1.00 90.00 102 TYR A CA 1
ATOM 811 C C . TYR A 1 102 ? -4.356 -7.681 14.081 1.00 90.00 102 TYR A C 1
ATOM 813 O O . TYR A 1 102 ? -4.354 -7.126 12.976 1.00 90.00 102 TYR A O 1
ATOM 821 N N . THR A 1 103 ? -3.313 -7.684 14.900 1.00 88.69 103 THR A N 1
ATOM 822 C CA . THR A 1 103 ? -1.953 -7.228 14.584 1.00 88.69 103 THR A CA 1
ATOM 823 C C . THR A 1 103 ? -0.978 -8.376 14.854 1.00 88.69 103 THR A C 1
ATOM 825 O O . THR A 1 103 ? -1.389 -9.435 15.325 1.00 88.69 103 THR A O 1
ATOM 828 N N . ARG A 1 104 ? 0.307 -8.197 14.555 1.00 85.31 104 ARG A N 1
ATOM 829 C CA . ARG A 1 104 ? 1.356 -9.172 14.857 1.00 85.31 104 ARG A CA 1
ATOM 830 C C . ARG A 1 104 ? 2.580 -8.500 15.481 1.00 85.31 104 ARG A C 1
ATOM 832 O O . ARG A 1 104 ? 2.836 -7.331 15.187 1.00 85.31 104 ARG A O 1
ATOM 839 N N . PRO A 1 105 ? 3.368 -9.234 16.287 1.00 82.12 105 PRO A N 1
ATOM 840 C CA . PRO A 1 105 ? 4.641 -8.741 16.818 1.00 82.12 105 PRO A CA 1
ATOM 841 C C . PRO A 1 105 ? 5.640 -8.286 15.742 1.00 82.12 105 PRO A C 1
ATOM 843 O O . PRO A 1 105 ? 6.378 -7.331 15.960 1.00 82.12 105 PRO A O 1
ATOM 846 N N . ASP A 1 106 ? 5.644 -8.948 14.583 1.00 78.31 106 ASP A N 1
ATOM 847 C CA . ASP A 1 106 ? 6.521 -8.696 13.430 1.00 78.31 106 ASP A CA 1
ATOM 848 C C . ASP A 1 106 ? 5.888 -7.777 12.369 1.00 78.31 106 ASP A C 1
ATOM 850 O O . ASP A 1 106 ? 6.379 -7.685 11.243 1.00 78.31 106 ASP A O 1
ATOM 854 N N . ALA A 1 107 ? 4.787 -7.092 12.695 1.00 84.12 107 ALA A N 1
ATOM 855 C CA . ALA A 1 107 ? 4.183 -6.134 11.780 1.00 84.12 107 ALA A CA 1
ATOM 856 C C . ALA A 1 107 ? 5.173 -4.995 11.459 1.00 84.12 107 ALA A C 1
ATOM 858 O O . ALA A 1 107 ? 5.815 -4.442 12.351 1.00 84.12 107 ALA A O 1
ATOM 859 N N . VAL A 1 108 ? 5.299 -4.635 10.178 1.00 84.06 108 VAL A N 1
ATOM 860 C CA . VAL A 1 108 ? 6.322 -3.682 9.694 1.00 84.06 108 VAL A CA 1
ATOM 861 C C . VAL A 1 108 ? 5.806 -2.263 9.458 1.00 84.06 108 VAL A C 1
ATOM 863 O O . VAL A 1 108 ? 6.611 -1.362 9.238 1.00 84.06 108 VAL A O 1
ATOM 866 N N . GLY A 1 109 ? 4.491 -2.047 9.538 1.00 87.31 109 GLY A N 1
ATOM 867 C CA . GLY A 1 109 ? 3.892 -0.739 9.307 1.00 87.31 109 GLY A CA 1
ATOM 868 C C . GLY A 1 109 ? 4.189 0.269 10.419 1.00 87.31 109 GLY A C 1
ATOM 869 O O . GLY A 1 109 ? 4.981 0.043 11.342 1.00 87.31 109 GLY A O 1
ATOM 870 N N . LYS A 1 110 ? 3.508 1.417 10.342 1.00 90.88 110 LYS A N 1
ATOM 871 C CA . LYS A 1 110 ? 3.641 2.511 11.314 1.00 90.88 110 LYS A CA 1
ATOM 872 C C . LYS A 1 110 ? 3.383 2.024 12.737 1.00 90.88 110 LYS A C 1
ATOM 874 O O . LYS A 1 110 ? 2.431 1.278 12.979 1.00 90.88 110 LYS A O 1
ATOM 879 N N . GLU A 1 111 ? 4.206 2.484 13.672 1.00 94.94 111 GLU A N 1
ATOM 880 C CA . GLU A 1 111 ? 4.023 2.232 15.098 1.00 94.94 111 GLU A CA 1
ATOM 881 C C . GLU A 1 111 ? 2.861 3.084 15.621 1.00 94.94 111 GLU A C 1
ATOM 883 O O . GLU A 1 111 ? 2.828 4.302 15.446 1.00 94.94 111 GLU A O 1
ATOM 888 N N . MET A 1 112 ? 1.889 2.425 16.238 1.00 95.31 112 MET A N 1
ATOM 889 C CA . MET A 1 112 ? 0.656 3.010 16.743 1.00 95.31 112 MET A CA 1
ATOM 890 C C . MET A 1 112 ? 0.645 2.919 18.266 1.00 95.31 112 MET A C 1
ATOM 892 O O . MET A 1 112 ? 0.991 1.892 18.856 1.00 95.31 112 MET A O 1
ATOM 896 N N . CYS A 1 113 ? 0.195 3.986 18.911 1.00 95.94 113 CYS A N 1
ATOM 897 C CA . CYS A 1 113 ? 0.032 4.052 20.351 1.00 95.94 113 CYS A CA 1
ATOM 898 C C . CYS A 1 113 ? -1.445 4.015 20.718 1.00 95.94 113 CYS A C 1
ATOM 900 O O . CYS A 1 113 ? -2.224 4.870 20.290 1.00 95.94 113 CYS A O 1
ATOM 902 N N . VAL A 1 114 ? -1.814 3.080 21.589 1.00 95.44 114 VAL A N 1
ATOM 903 C CA . VAL A 1 114 ? -3.116 3.089 22.250 1.00 95.44 114 VAL A CA 1
ATOM 904 C C . VAL A 1 114 ? -2.973 3.797 23.581 1.00 95.44 114 VAL A C 1
ATOM 906 O O . VAL A 1 114 ? -2.169 3.408 24.431 1.00 95.44 114 VAL A O 1
ATOM 909 N N . ARG A 1 115 ? -3.762 4.847 23.778 1.00 95.31 115 ARG A N 1
ATOM 910 C CA . ARG A 1 115 ? -3.719 5.687 24.977 1.00 95.31 115 ARG A CA 1
ATOM 911 C C . ARG A 1 115 ? -5.115 5.832 25.558 1.00 95.31 115 ARG A C 1
ATOM 913 O O . ARG A 1 115 ? -6.091 5.789 24.818 1.00 95.31 115 ARG A O 1
ATOM 920 N N . TYR A 1 116 ? -5.217 6.051 26.862 1.00 93.56 116 TYR A N 1
ATOM 921 C CA . TYR A 1 116 ? -6.487 6.260 27.552 1.00 93.56 116 TYR A CA 1
ATOM 922 C C . TYR A 1 116 ? -6.446 7.487 28.457 1.00 93.56 116 TYR A C 1
ATOM 924 O O . TYR A 1 116 ? -5.398 7.856 28.985 1.00 93.56 116 TYR A O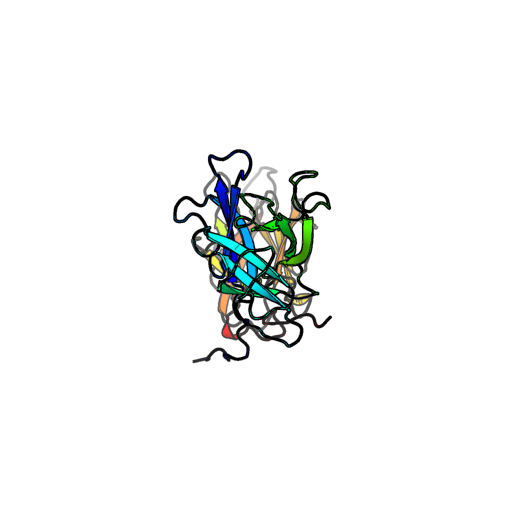 1
ATOM 932 N N . LYS A 1 117 ? -7.606 8.103 28.661 1.00 92.38 117 LYS A N 1
ATOM 933 C CA . LYS A 1 117 ? -7.823 9.192 29.608 1.00 92.38 117 LYS A CA 1
ATOM 934 C C . LYS A 1 117 ? -8.941 8.787 30.558 1.00 92.38 117 LYS A C 1
ATOM 936 O O . LYS A 1 117 ? -10.065 8.539 30.124 1.00 92.38 117 LYS A O 1
ATOM 941 N N . LYS A 1 118 ? -8.610 8.695 31.848 1.00 91.88 118 LYS A N 1
ATOM 942 C CA . LYS A 1 118 ? -9.575 8.437 32.921 1.00 91.88 118 LYS A CA 1
ATOM 943 C C . LYS A 1 118 ? -10.129 9.769 33.410 1.00 91.88 118 LYS A C 1
ATOM 945 O O . LYS A 1 118 ? -9.361 10.608 33.874 1.00 91.88 118 LYS A O 1
ATOM 950 N N . GLU A 1 119 ? -11.438 9.938 33.315 1.00 90.50 119 GLU A N 1
ATOM 951 C CA . GLU A 1 119 ? -12.137 11.098 33.864 1.00 90.50 119 GLU A CA 1
ATOM 952 C C . GLU A 1 119 ? -12.586 10.814 35.307 1.00 90.50 119 GLU A C 1
ATOM 954 O O . GLU A 1 119 ? -12.714 9.659 35.723 1.00 90.50 119 GLU A O 1
ATOM 959 N N . THR A 1 120 ? -12.807 11.864 36.097 1.00 88.31 120 THR A N 1
ATOM 960 C CA . THR A 1 120 ? -13.207 11.757 37.511 1.00 88.31 120 THR A CA 1
ATOM 961 C C . THR A 1 120 ? -14.421 12.635 37.826 1.00 88.31 120 THR A C 1
ATOM 963 O O . THR A 1 120 ? -14.846 13.474 37.024 1.00 88.31 120 THR A O 1
ATOM 966 N N . GLY A 1 121 ? -15.023 12.418 39.000 1.00 88.19 121 GLY A N 1
ATOM 967 C CA . GLY A 1 121 ? -16.185 13.177 39.468 1.00 88.19 121 GLY A CA 1
ATOM 968 C C . GLY A 1 121 ? -17.380 13.057 38.519 1.00 88.19 121 GLY A C 1
ATOM 969 O O . GLY A 1 121 ? -17.680 11.975 38.018 1.00 88.19 121 GLY A O 1
ATOM 970 N N . ARG A 1 122 ? -18.033 14.188 38.223 1.00 85.94 122 ARG A N 1
ATOM 971 C CA . ARG A 1 122 ? -19.227 14.248 37.356 1.00 85.94 122 ARG A CA 1
ATOM 972 C C . ARG A 1 122 ? -19.007 13.744 35.921 1.00 85.94 122 ARG A C 1
ATOM 974 O O . ARG A 1 122 ? -19.974 13.510 35.209 1.00 85.94 122 ARG A O 1
ATOM 981 N N . HIS A 1 123 ? -17.753 13.602 35.487 1.00 86.94 123 HIS A N 1
ATOM 982 C CA . HIS A 1 123 ? -17.399 13.143 34.144 1.00 86.94 123 HIS A CA 1
ATOM 983 C C . HIS A 1 123 ? -16.832 11.719 34.123 1.00 86.94 123 HIS A C 1
ATOM 985 O O . HIS A 1 123 ? -16.373 11.292 33.073 1.00 86.94 123 HIS A O 1
ATOM 991 N N . ALA A 1 124 ? -16.872 10.958 35.225 1.00 85.31 124 ALA A N 1
ATOM 992 C CA . ALA A 1 124 ? -16.304 9.602 35.279 1.00 85.31 124 ALA A CA 1
ATOM 993 C C . ALA A 1 124 ? -16.789 8.685 34.132 1.00 85.31 124 ALA A C 1
ATOM 995 O O . ALA A 1 124 ? -15.993 7.943 33.554 1.00 85.31 124 ALA A O 1
ATOM 996 N N . GLY A 1 125 ? -18.055 8.845 33.723 1.00 84.50 125 GLY A N 1
ATOM 997 C CA . GLY A 1 125 ? -18.673 8.163 32.580 1.00 84.50 125 GLY A CA 1
ATOM 998 C C . GLY A 1 125 ? -18.051 8.457 31.200 1.00 84.50 125 GLY A C 1
ATOM 999 O O . GLY A 1 125 ? -18.441 7.844 30.214 1.00 84.50 125 GLY A O 1
ATOM 1000 N N . TRP A 1 126 ? -17.103 9.396 31.104 1.00 87.25 126 TRP A N 1
ATOM 1001 C CA . TRP A 1 126 ? -16.505 9.886 29.852 1.00 87.25 126 TRP A CA 1
ATOM 1002 C C . TRP A 1 126 ? -15.057 9.437 29.641 1.00 87.25 126 TRP A C 1
ATOM 1004 O O . TRP A 1 126 ? -14.365 9.949 28.749 1.00 87.25 126 TRP A O 1
ATOM 1014 N N . SER A 1 127 ? -14.578 8.500 30.459 1.00 89.50 127 SER A N 1
ATOM 1015 C CA . SER A 1 127 ? -13.272 7.878 30.256 1.00 89.50 127 SER A CA 1
ATOM 1016 C C . SER A 1 127 ? -13.184 7.258 28.857 1.00 89.50 127 SER A C 1
ATOM 1018 O O . SER A 1 127 ? -14.136 6.644 28.380 1.00 89.50 127 SER A O 1
ATOM 1020 N N . ARG A 1 128 ? -12.052 7.451 28.175 1.00 89.75 128 ARG A N 1
ATOM 1021 C CA . ARG A 1 128 ? -11.939 7.189 26.731 1.00 89.75 128 ARG A CA 1
ATOM 1022 C C . ARG A 1 128 ? -10.555 6.748 26.296 1.00 89.75 128 ARG A C 1
ATOM 1024 O O . ARG A 1 128 ? -9.565 7.111 26.926 1.00 89.75 128 ARG A O 1
ATOM 1031 N N . TRP A 1 129 ? -10.498 6.004 25.196 1.00 93.25 129 TRP A N 1
ATOM 1032 C CA . TRP A 1 129 ? -9.271 5.567 24.547 1.00 93.25 129 TRP A CA 1
ATOM 1033 C C . TRP A 1 129 ? -9.131 6.237 23.184 1.00 93.25 129 TRP A C 1
ATOM 1035 O O . TRP A 1 129 ? -10.114 6.659 22.581 1.00 93.25 129 TRP A O 1
ATOM 1045 N N . GLN A 1 130 ? -7.899 6.308 22.700 1.00 93.50 130 GLN A N 1
ATOM 1046 C CA . GLN A 1 130 ? -7.565 6.744 21.351 1.00 93.50 130 GLN A CA 1
ATOM 1047 C C . GLN A 1 130 ? -6.416 5.904 20.793 1.00 93.50 130 GLN A C 1
ATOM 1049 O O . GLN A 1 130 ? -5.573 5.416 21.553 1.00 93.50 130 GLN A O 1
ATOM 1054 N N . ILE A 1 131 ? -6.379 5.771 19.468 1.00 95.12 131 ILE A N 1
ATOM 1055 C CA . ILE A 1 131 ? -5.225 5.258 18.726 1.00 95.12 131 ILE A CA 1
ATOM 1056 C C . ILE A 1 131 ? -4.605 6.445 17.999 1.00 95.12 131 ILE A C 1
ATOM 1058 O O . ILE A 1 131 ? -5.303 7.143 17.269 1.00 95.12 131 ILE A O 1
ATOM 1062 N N . VAL A 1 132 ? -3.313 6.675 18.199 1.00 95.38 132 VAL A N 1
ATOM 1063 C CA . VAL A 1 132 ? -2.559 7.730 17.508 1.00 95.38 132 VAL A CA 1
ATOM 1064 C C . VAL A 1 132 ? -1.287 7.143 16.905 1.00 95.38 132 VAL A C 1
ATOM 1066 O O . VAL A 1 132 ? -0.745 6.192 17.476 1.00 95.38 132 VAL A O 1
ATOM 1069 N N . PRO A 1 133 ? -0.794 7.662 15.770 1.00 94.56 133 PRO A N 1
ATOM 1070 C CA . PRO A 1 133 ? 0.538 7.308 15.303 1.00 94.56 133 PRO A CA 1
ATOM 1071 C C . PRO A 1 133 ? 1.584 7.746 16.336 1.00 94.56 133 PRO A C 1
ATOM 1073 O O . PRO A 1 133 ? 1.406 8.743 17.042 1.00 94.56 133 PRO A O 1
ATOM 1076 N N . LYS A 1 134 ? 2.672 6.983 16.446 1.00 95.69 134 LYS A N 1
ATOM 1077 C CA . LYS A 1 134 ? 3.859 7.423 17.177 1.00 95.69 134 LYS A CA 1
ATOM 1078 C C . LYS A 1 134 ? 4.630 8.404 16.299 1.00 95.69 134 LYS A C 1
ATOM 1080 O O . LYS A 1 134 ? 5.062 8.040 15.208 1.00 95.69 134 LYS A O 1
ATOM 1085 N N . GLU A 1 135 ? 4.826 9.618 16.791 1.00 92.81 135 GLU A N 1
ATOM 1086 C CA . GLU A 1 135 ? 5.521 10.699 16.087 1.00 92.81 135 GLU A CA 1
ATOM 1087 C C . GLU A 1 135 ? 6.713 11.138 16.938 1.00 92.81 135 GLU A C 1
ATOM 1089 O O . GLU A 1 135 ? 6.581 11.291 18.152 1.00 92.81 135 GLU A O 1
ATOM 1094 N N . ASP A 1 136 ? 7.898 11.246 16.332 1.00 90.31 136 ASP A N 1
ATOM 1095 C CA . ASP A 1 136 ? 9.143 11.661 17.002 1.00 90.31 136 ASP A CA 1
ATOM 1096 C C . ASP A 1 136 ? 9.457 10.888 18.296 1.00 90.31 136 ASP A C 1
ATOM 1098 O O . ASP A 1 136 ? 9.917 11.426 19.303 1.00 90.31 136 ASP A O 1
ATOM 1102 N N . GLY A 1 137 ? 9.167 9.584 18.288 1.00 91.25 137 GLY A N 1
ATOM 1103 C CA . GLY A 1 137 ? 9.372 8.710 19.442 1.00 91.25 137 GLY A CA 1
ATOM 1104 C C . GLY A 1 137 ? 8.317 8.853 20.547 1.00 91.25 137 GLY A C 1
ATOM 1105 O O . GLY A 1 137 ? 8.386 8.121 21.535 1.00 91.25 137 GLY A O 1
ATOM 1106 N N . GLN A 1 138 ? 7.318 9.721 20.378 1.00 92.06 138 GLN A N 1
ATOM 1107 C CA . GLN A 1 138 ? 6.292 10.025 21.371 1.00 92.06 138 GLN A CA 1
ATOM 1108 C C . GLN A 1 138 ? 4.912 9.499 20.965 1.00 92.06 138 GLN A C 1
ATOM 1110 O O . GLN A 1 138 ? 4.534 9.450 19.796 1.00 92.06 138 GLN A O 1
ATOM 1115 N N . CYS A 1 139 ? 4.129 9.106 21.968 1.00 93.62 139 CYS A N 1
ATOM 1116 C CA . CYS A 1 139 ? 2.739 8.707 21.798 1.00 93.62 139 CYS A CA 1
ATOM 1117 C C . CYS A 1 139 ? 1.835 9.919 22.044 1.00 93.62 139 CYS A C 1
ATOM 1119 O O . CYS A 1 139 ? 1.370 10.106 23.164 1.00 93.62 139 CYS A O 1
ATOM 1121 N N . GLY A 1 140 ? 1.582 10.729 21.012 1.00 89.00 140 GLY A N 1
ATOM 1122 C CA . GLY A 1 140 ? 0.793 11.964 21.100 1.00 89.00 140 GLY A CA 1
ATOM 1123 C C . GLY A 1 140 ? 1.461 13.085 21.908 1.00 89.00 140 GLY A C 1
ATOM 1124 O O . GLY A 1 140 ? 2.654 13.036 22.194 1.00 89.00 140 GLY A O 1
ATOM 1125 N N . ARG A 1 141 ? 0.697 14.131 22.255 1.00 87.88 141 ARG A N 1
ATOM 1126 C CA . ARG A 1 141 ? 1.256 15.347 22.871 1.00 87.88 141 ARG A CA 1
ATOM 1127 C C . ARG A 1 141 ? 1.580 15.143 24.359 1.00 87.88 141 ARG A C 1
ATOM 1129 O O . ARG A 1 141 ? 0.748 14.587 25.084 1.00 87.88 141 ARG A O 1
ATOM 1136 N N . PRO A 1 142 ? 2.715 15.670 24.854 1.00 85.00 142 PRO A N 1
ATOM 1137 C CA . PRO A 1 142 ? 2.982 15.733 26.287 1.00 85.00 142 PRO A CA 1
ATOM 1138 C C . PRO A 1 142 ? 1.863 16.475 27.032 1.00 85.00 142 PRO A C 1
ATOM 1140 O O . PRO A 1 142 ? 1.325 17.464 26.536 1.00 85.00 142 PRO A O 1
ATOM 1143 N N . ASN A 1 143 ? 1.536 16.022 28.246 1.00 86.19 143 ASN A N 1
ATOM 1144 C CA . ASN A 1 143 ? 0.601 16.687 29.167 1.00 86.19 143 ASN A CA 1
ATOM 1145 C C . ASN A 1 143 ? -0.851 16.862 28.665 1.00 86.19 143 ASN A C 1
ATOM 1147 O O . ASN A 1 143 ? -1.602 17.669 29.210 1.00 86.19 143 ASN A O 1
ATOM 1151 N N . ASP A 1 144 ? -1.302 16.082 27.681 1.00 88.50 144 ASP A N 1
ATOM 1152 C CA . ASP A 1 144 ? -2.701 16.084 27.214 1.00 88.50 144 ASP A CA 1
ATOM 1153 C C . ASP A 1 144 ? -3.668 15.273 28.112 1.00 88.50 144 ASP A C 1
ATOM 1155 O O . ASP A 1 144 ? -4.872 15.182 27.844 1.00 88.50 144 ASP A O 1
ATOM 1159 N N . GLY A 1 145 ? -3.146 14.699 29.201 1.00 90.38 145 GLY A N 1
ATOM 1160 C CA . GLY A 1 145 ? -3.885 13.900 30.179 1.00 90.38 145 GLY A CA 1
ATOM 1161 C C . GLY A 1 145 ? -4.089 12.436 29.779 1.00 90.38 145 GLY A C 1
ATOM 1162 O O . GLY A 1 145 ? -4.688 11.684 30.549 1.00 90.38 145 GLY A O 1
ATOM 1163 N N . TYR A 1 146 ? -3.596 12.012 28.613 1.00 93.75 146 TYR A N 1
ATOM 1164 C CA . TYR A 1 146 ? -3.654 10.618 28.188 1.00 93.75 146 TYR A CA 1
ATOM 1165 C C . TYR A 1 146 ? -2.436 9.830 28.674 1.00 93.75 146 TYR A C 1
ATOM 1167 O O . TYR A 1 146 ? -1.288 10.253 28.528 1.00 93.75 146 TYR A O 1
ATOM 1175 N N . LYS A 1 147 ? -2.690 8.625 29.182 1.00 94.12 147 LYS A N 1
ATOM 1176 C CA . LYS A 1 147 ? -1.672 7.631 29.533 1.00 94.12 147 LYS A CA 1
ATOM 1177 C C . LYS A 1 147 ? -1.580 6.578 28.436 1.00 94.12 147 LYS A C 1
ATOM 1179 O O . LYS A 1 147 ? -2.604 6.128 27.925 1.00 94.12 147 LYS A O 1
ATOM 1184 N N . THR A 1 148 ? -0.367 6.179 28.072 1.00 94.75 148 THR A N 1
ATOM 1185 C CA . THR A 1 148 ? -0.156 5.078 27.123 1.00 94.75 148 THR A CA 1
ATOM 1186 C C . THR A 1 148 ? -0.559 3.758 27.773 1.00 94.75 148 THR A C 1
ATOM 1188 O O . THR A 1 148 ? -0.143 3.467 28.890 1.00 94.75 148 THR A O 1
ATOM 1191 N N . SER A 1 149 ? -1.393 2.981 27.082 1.00 93.75 149 SER A N 1
ATOM 1192 C CA . SER A 1 149 ? -1.792 1.636 27.500 1.00 93.75 149 SER A CA 1
ATOM 1193 C C . SER A 1 149 ? -0.845 0.596 26.919 1.00 93.75 149 SER A C 1
ATOM 1195 O O . SER A 1 149 ? -0.259 -0.184 27.655 1.00 93.75 149 SER A O 1
ATOM 1197 N N . PHE A 1 150 ? -0.720 0.574 25.594 1.00 94.69 150 PHE A N 1
ATOM 1198 C CA . PHE A 1 150 ? 0.147 -0.340 24.863 1.00 94.69 150 PHE A CA 1
ATOM 1199 C C . PHE A 1 150 ? 0.441 0.233 23.479 1.00 94.69 150 PHE A C 1
ATOM 1201 O O . PHE A 1 150 ? -0.154 1.228 23.053 1.00 94.69 150 PHE A O 1
ATOM 1208 N N . MET A 1 151 ? 1.371 -0.404 22.784 1.00 94.94 151 MET A N 1
ATOM 1209 C CA . MET A 1 151 ? 1.787 -0.028 21.444 1.00 94.94 151 MET A CA 1
ATOM 1210 C C . MET A 1 151 ? 1.750 -1.259 20.551 1.00 94.94 151 MET A C 1
ATOM 1212 O O . MET A 1 151 ? 1.925 -2.381 21.023 1.00 94.94 151 MET A O 1
ATOM 1216 N N . PHE A 1 152 ? 1.503 -1.045 19.268 1.00 93.62 152 PHE A N 1
ATOM 1217 C CA . PHE A 1 152 ? 1.554 -2.093 18.258 1.00 93.62 152 PHE A CA 1
ATOM 1218 C C . PHE A 1 152 ? 2.047 -1.498 16.947 1.00 93.62 152 PHE A C 1
ATOM 1220 O O . PHE A 1 152 ? 1.971 -0.288 16.741 1.00 93.62 152 PHE A O 1
ATOM 1227 N N . ARG A 1 153 ? 2.531 -2.335 16.036 1.00 92.38 153 ARG A N 1
ATOM 1228 C CA . ARG A 1 153 ? 2.785 -1.903 14.663 1.00 92.38 153 ARG A CA 1
ATOM 1229 C C . ARG A 1 153 ? 1.572 -2.215 13.806 1.00 92.38 153 ARG A C 1
ATOM 1231 O O . ARG A 1 153 ? 1.004 -3.307 13.871 1.00 92.38 153 ARG A O 1
ATOM 1238 N N . SER A 1 154 ? 1.123 -1.224 13.046 1.00 90.81 154 SER A N 1
ATOM 1239 C CA . SER A 1 154 ? 0.124 -1.458 12.010 1.00 90.81 154 SER A CA 1
ATOM 1240 C C . SER A 1 154 ? 0.665 -2.454 10.992 1.00 90.81 154 SER A C 1
ATOM 1242 O O . SER A 1 154 ? 1.874 -2.597 10.807 1.00 90.81 154 SER A O 1
ATOM 1244 N N . MET A 1 155 ? -0.241 -3.172 10.345 1.00 85.12 155 MET A N 1
ATOM 1245 C CA . MET A 1 155 ? 0.144 -4.001 9.218 1.00 85.12 155 MET A CA 1
ATOM 1246 C C . MET A 1 155 ? 0.518 -3.076 8.060 1.00 85.12 155 MET A C 1
ATOM 1248 O O . MET A 1 155 ? 0.042 -1.946 7.962 1.00 85.12 155 MET A O 1
ATOM 1252 N N . GLU A 1 156 ? 1.350 -3.562 7.162 1.00 78.50 156 GLU A N 1
ATOM 1253 C CA . GLU A 1 156 ? 1.563 -2.930 5.871 1.00 78.50 156 GLU A CA 1
ATOM 1254 C C . GLU A 1 156 ? 1.379 -4.008 4.823 1.00 78.50 156 GLU A C 1
ATOM 1256 O O . GLU A 1 156 ? 1.797 -5.155 5.023 1.00 78.50 156 GLU A O 1
ATOM 1261 N N . ASP A 1 157 ? 0.696 -3.660 3.736 1.00 61.16 157 ASP A N 1
ATOM 1262 C CA . ASP A 1 157 ? 0.604 -4.588 2.629 1.00 61.16 157 ASP A CA 1
ATOM 1263 C C . ASP A 1 157 ? 1.933 -4.534 1.882 1.00 61.16 157 ASP A C 1
ATOM 1265 O O . ASP A 1 157 ? 2.179 -3.643 1.073 1.00 61.16 157 ASP A O 1
ATOM 1269 N N . MET A 1 158 ? 2.826 -5.475 2.183 1.00 51.50 158 MET A N 1
ATOM 1270 C CA . MET A 1 158 ? 4.016 -5.673 1.357 1.00 51.50 158 MET A CA 1
ATOM 1271 C C . MET A 1 158 ? 3.659 -6.311 0.007 1.00 51.50 158 MET A C 1
ATOM 1273 O O . MET A 1 158 ? 4.549 -6.491 -0.827 1.00 51.50 158 MET A O 1
ATOM 1277 N N . TYR A 1 159 ? 2.384 -6.661 -0.234 1.00 47.12 159 TYR A N 1
ATOM 1278 C CA . TYR A 1 159 ? 1.952 -7.236 -1.498 1.00 47.12 159 TYR A CA 1
ATOM 1279 C C . TYR A 1 159 ? 2.016 -6.200 -2.619 1.00 47.12 159 TYR A C 1
ATOM 1281 O O . TYR A 1 159 ? 1.097 -5.434 -2.907 1.00 47.12 159 TYR A O 1
ATOM 1289 N N . ARG A 1 160 ? 3.150 -6.218 -3.300 1.00 51.62 160 ARG A N 1
ATOM 1290 C CA . ARG A 1 160 ? 3.327 -5.623 -4.609 1.00 51.62 160 ARG A CA 1
ATOM 1291 C C . ARG A 1 160 ? 3.027 -6.716 -5.632 1.00 51.62 160 ARG A C 1
ATOM 1293 O O . ARG A 1 160 ? 3.713 -7.738 -5.600 1.00 51.62 160 ARG A O 1
ATOM 1300 N N . PRO A 1 161 ? 2.041 -6.543 -6.534 1.00 57.34 161 PRO A N 1
ATOM 1301 C CA . PRO A 1 161 ? 1.767 -7.562 -7.536 1.00 57.34 161 PRO A CA 1
ATOM 1302 C C . PRO A 1 161 ? 3.058 -7.846 -8.320 1.00 57.34 161 PRO A C 1
ATOM 1304 O O . PRO A 1 161 ? 3.782 -6.895 -8.654 1.00 57.34 161 PRO A O 1
ATOM 1307 N N . PRO A 1 162 ? 3.371 -9.130 -8.589 1.00 67.69 162 PRO A N 1
ATOM 1308 C CA . PRO A 1 162 ? 4.630 -9.508 -9.228 1.00 67.69 162 PRO A CA 1
ATOM 1309 C C . PRO A 1 162 ? 4.749 -8.905 -10.631 1.00 67.69 162 PRO A C 1
ATOM 1311 O O . PRO A 1 162 ? 5.833 -8.532 -11.079 1.00 67.69 162 PRO A O 1
ATOM 1314 N N . ARG A 1 163 ? 3.595 -8.735 -11.282 1.00 78.69 163 ARG A N 1
ATOM 1315 C CA . ARG A 1 163 ? 3.432 -8.132 -12.597 1.00 78.69 163 ARG A CA 1
ATOM 1316 C C . ARG A 1 163 ? 3.211 -6.622 -12.498 1.00 78.69 163 ARG A C 1
ATOM 1318 O O . ARG A 1 163 ? 2.327 -6.169 -11.771 1.00 78.69 163 ARG A O 1
ATOM 1325 N N . GLN A 1 164 ? 3.947 -5.868 -13.304 1.00 87.38 164 GLN A N 1
ATOM 1326 C CA . GLN A 1 164 ? 3.744 -4.441 -13.566 1.00 87.38 164 GLN A CA 1
ATOM 1327 C C . GLN A 1 164 ? 3.720 -4.186 -15.080 1.00 87.38 164 GLN A C 1
ATOM 1329 O O . GLN A 1 164 ? 4.025 -5.085 -15.863 1.00 87.38 164 GLN A O 1
ATOM 1334 N N . TYR A 1 165 ? 3.346 -2.979 -15.501 1.00 90.88 165 TYR A N 1
ATOM 1335 C CA . TYR A 1 165 ? 3.335 -2.614 -16.917 1.00 90.88 165 TYR A CA 1
ATOM 1336 C C . TYR A 1 165 ? 4.519 -1.718 -17.266 1.00 90.88 165 TYR A C 1
ATOM 1338 O O . TYR A 1 165 ? 4.834 -0.773 -16.541 1.00 90.88 165 TYR A O 1
ATOM 1346 N N . LEU A 1 166 ? 5.156 -2.034 -18.390 1.00 92.31 166 LEU A N 1
ATOM 1347 C CA . LEU A 1 166 ? 6.093 -1.176 -19.095 1.00 92.31 166 LEU A CA 1
ATOM 1348 C C . LEU A 1 166 ? 5.331 -0.450 -20.204 1.00 92.31 166 LEU A C 1
ATOM 1350 O O . LEU A 1 166 ? 4.875 -1.087 -21.153 1.00 92.31 166 LEU A O 1
ATOM 1354 N N . CYS A 1 167 ? 5.203 0.867 -20.103 1.00 91.94 167 CYS A N 1
ATOM 1355 C CA . CYS A 1 167 ? 4.568 1.681 -21.130 1.00 91.94 167 CYS A CA 1
ATOM 1356 C C . CYS A 1 167 ? 5.601 2.291 -22.066 1.00 91.94 167 CYS A C 1
ATOM 1358 O O . CYS A 1 167 ? 6.574 2.900 -21.621 1.00 91.94 167 CYS A O 1
ATOM 1360 N N . ALA A 1 168 ? 5.337 2.189 -23.365 1.00 89.81 168 ALA A N 1
ATOM 1361 C CA . ALA A 1 168 ? 6.049 2.921 -24.393 1.00 89.81 168 ALA A CA 1
ATOM 1362 C C . ALA A 1 168 ? 5.256 4.175 -24.770 1.00 89.81 168 ALA A C 1
ATOM 1364 O O . ALA A 1 168 ? 4.111 4.104 -25.219 1.00 89.81 168 ALA A O 1
ATOM 1365 N N . ARG A 1 169 ? 5.879 5.342 -24.612 1.00 85.94 169 ARG A N 1
ATOM 1366 C CA . ARG A 1 169 ? 5.337 6.627 -25.053 1.00 85.94 169 ARG A CA 1
ATOM 1367 C C . ARG A 1 169 ? 6.188 7.153 -26.200 1.00 85.94 169 ARG A C 1
ATOM 1369 O O . ARG A 1 169 ? 7.406 7.270 -26.083 1.00 85.94 169 ARG A O 1
ATOM 1376 N N . GLY A 1 170 ? 5.551 7.487 -27.317 1.00 71.81 170 GLY A N 1
ATOM 1377 C CA . GLY A 1 170 ? 6.172 8.360 -28.307 1.00 71.81 170 GLY A CA 1
ATOM 1378 C C . GLY A 1 170 ? 5.999 9.792 -27.825 1.00 71.81 170 GLY A C 1
ATOM 1379 O O . GLY A 1 170 ? 4.862 10.248 -27.729 1.00 71.81 170 GLY A O 1
ATOM 1380 N N . ASN A 1 171 ? 7.078 10.504 -27.493 1.00 56.69 171 ASN A N 1
ATOM 1381 C CA . ASN A 1 171 ? 6.942 11.912 -27.124 1.00 56.69 171 ASN A CA 1
ATOM 1382 C C . ASN A 1 171 ? 6.447 12.714 -28.339 1.00 56.69 171 ASN A C 1
ATOM 1384 O O . ASN A 1 171 ? 7.176 12.943 -29.307 1.00 56.69 171 ASN A O 1
ATOM 1388 N N . VAL A 1 172 ? 5.182 13.140 -28.287 1.00 47.59 172 VAL A N 1
ATOM 1389 C CA . VAL A 1 172 ? 4.563 14.053 -29.256 1.00 47.59 172 VAL A CA 1
ATOM 1390 C C . VAL A 1 172 ? 5.015 15.472 -28.907 1.00 47.59 172 VAL A C 1
ATOM 1392 O O . VAL A 1 172 ? 4.280 16.261 -28.328 1.00 47.59 172 VAL A O 1
ATOM 1395 N N . GLY A 1 173 ? 6.279 15.786 -29.186 1.00 39.59 173 GLY A N 1
ATOM 1396 C CA . GLY A 1 173 ? 6.821 17.116 -28.918 1.00 39.59 173 GLY A CA 1
ATOM 1397 C C . GLY A 1 173 ? 8.327 17.206 -29.127 1.00 39.59 173 GLY A C 1
ATOM 1398 O O . GLY A 1 173 ? 9.101 16.696 -28.331 1.00 39.59 173 GLY A O 1
ATOM 1399 N N . ARG A 1 174 ? 8.728 17.891 -30.206 1.00 43.25 174 ARG A N 1
ATOM 1400 C CA . ARG A 1 174 ? 10.086 18.389 -30.531 1.00 43.25 174 ARG A CA 1
ATOM 1401 C C . ARG A 1 174 ? 11.250 17.390 -30.659 1.00 43.25 174 ARG A C 1
ATOM 1403 O O . ARG A 1 174 ? 12.311 17.803 -31.107 1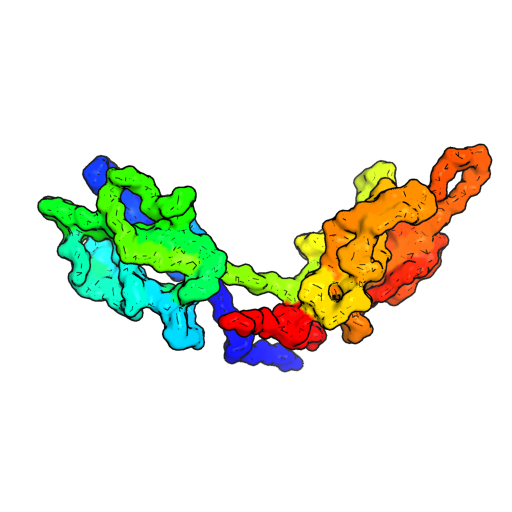.00 43.25 174 ARG A O 1
ATOM 1410 N N . GLY A 1 175 ? 11.045 16.098 -30.424 1.00 53.00 175 GLY A N 1
ATOM 1411 C CA . GLY A 1 175 ? 11.993 15.044 -30.793 1.00 53.00 175 GLY A CA 1
ATOM 1412 C C . GLY A 1 175 ? 11.320 13.678 -30.713 1.00 53.00 175 GLY A C 1
ATOM 1413 O O . GLY A 1 175 ? 10.759 13.331 -29.680 1.00 53.00 175 GLY A O 1
ATOM 1414 N N . ARG A 1 176 ? 11.317 12.913 -31.813 1.00 65.81 176 ARG A N 1
ATOM 1415 C CA . ARG A 1 176 ? 10.678 11.584 -31.916 1.00 65.81 176 ARG A CA 1
ATOM 1416 C C . ARG A 1 176 ? 11.497 10.521 -31.169 1.00 65.81 176 ARG A C 1
ATOM 1418 O O . ARG A 1 176 ? 12.030 9.601 -31.789 1.00 65.81 176 ARG A O 1
ATOM 1425 N N . HIS A 1 177 ? 11.639 10.675 -29.861 1.00 78.81 177 HIS A N 1
ATOM 1426 C CA . HIS A 1 177 ? 12.379 9.746 -29.017 1.00 78.81 177 HIS A CA 1
ATOM 1427 C C . HIS A 1 177 ? 11.403 8.858 -28.245 1.00 78.81 177 HIS A C 1
ATOM 1429 O O . HIS A 1 177 ? 10.329 9.299 -27.824 1.00 78.81 177 HIS A O 1
ATOM 1435 N N . LEU A 1 178 ? 11.767 7.585 -28.116 1.00 87.94 178 LEU A N 1
ATOM 1436 C CA . LEU A 1 178 ? 11.029 6.613 -27.321 1.00 87.94 178 LEU A CA 1
ATOM 1437 C C . LEU A 1 178 ? 11.193 6.957 -25.838 1.00 87.94 178 LEU A C 1
ATOM 1439 O O . LEU A 1 178 ? 12.320 7.116 -25.379 1.00 87.94 178 LEU A O 1
ATOM 1443 N N . GLY A 1 179 ? 10.085 7.039 -25.107 1.00 89.94 179 GLY A N 1
ATOM 1444 C CA . GLY A 1 179 ? 10.065 7.041 -23.647 1.00 89.94 179 GLY A CA 1
ATOM 1445 C C . GLY A 1 179 ? 9.535 5.711 -23.122 1.00 89.94 179 GLY A C 1
ATOM 1446 O O . GLY A 1 179 ? 8.538 5.200 -23.637 1.00 89.94 179 GLY A O 1
ATOM 1447 N N . LEU A 1 180 ? 10.190 5.161 -22.104 1.00 92.06 180 LEU A N 1
ATOM 1448 C CA . LEU A 1 180 ? 9.793 3.949 -21.399 1.00 92.06 180 LEU A CA 1
ATOM 1449 C C . LEU A 1 180 ? 9.546 4.266 -19.921 1.00 92.06 180 LEU A C 1
ATOM 1451 O O . LEU A 1 180 ? 10.366 4.896 -19.254 1.00 92.06 180 LEU A O 1
ATOM 1455 N N . GLU A 1 181 ? 8.406 3.813 -19.407 1.00 91.12 181 GLU A N 1
ATOM 1456 C CA . GLU A 1 181 ? 7.981 4.048 -18.026 1.00 91.12 181 GLU A CA 1
ATOM 1457 C C . GLU A 1 181 ? 7.476 2.744 -17.402 1.00 91.12 181 GLU A C 1
ATOM 1459 O O . GLU A 1 181 ? 6.607 2.079 -17.968 1.00 91.12 181 GLU A O 1
ATOM 1464 N N . LEU A 1 182 ? 8.019 2.374 -16.240 1.00 90.94 182 LEU A N 1
ATOM 1465 C CA . LEU A 1 182 ? 7.541 1.237 -15.450 1.00 90.94 182 LEU A CA 1
ATOM 1466 C C . LEU A 1 182 ? 6.512 1.694 -14.417 1.00 90.94 182 LEU A C 1
ATOM 1468 O O . LEU A 1 182 ? 6.702 2.715 -13.764 1.00 90.94 182 LEU A O 1
ATOM 1472 N N . GLY A 1 183 ? 5.458 0.897 -14.230 1.00 83.69 183 GLY A N 1
ATOM 1473 C CA . GLY A 1 183 ? 4.423 1.160 -13.223 1.00 83.69 183 GLY A CA 1
ATOM 1474 C C . GLY A 1 183 ? 3.344 2.149 -13.672 1.00 83.69 183 GLY A C 1
ATOM 1475 O O . GLY A 1 183 ? 2.638 2.706 -12.839 1.00 83.69 183 GLY A O 1
ATOM 1476 N N . CYS A 1 184 ? 3.212 2.361 -14.977 1.00 81.75 184 CYS A N 1
ATOM 1477 C CA . CYS A 1 184 ? 2.185 3.209 -15.570 1.00 81.75 184 CYS A CA 1
ATOM 1478 C C . CYS A 1 184 ? 0.762 2.633 -15.423 1.00 81.75 184 CYS A C 1
ATOM 1480 O O . CYS A 1 184 ? 0.556 1.416 -15.382 1.00 81.75 184 CYS A O 1
ATOM 1482 N N . GLU A 1 185 ? -0.235 3.522 -15.425 1.00 74.44 185 GLU A N 1
ATOM 1483 C CA . GLU A 1 185 ? -1.649 3.146 -15.505 1.00 74.44 185 GLU A CA 1
ATOM 1484 C C . GLU A 1 185 ? -2.028 2.659 -16.917 1.00 74.44 185 GLU A C 1
ATOM 1486 O O . GLU A 1 185 ? -1.481 3.107 -17.934 1.00 74.44 185 GLU A O 1
ATOM 1491 N N . LEU A 1 186 ? -2.982 1.724 -16.986 1.00 63.19 186 LEU A N 1
ATOM 1492 C CA . LEU A 1 186 ? -3.505 1.169 -18.236 1.00 63.19 186 LEU A CA 1
ATOM 1493 C C . LEU A 1 186 ? -4.295 2.241 -19.006 1.00 63.19 186 LEU A C 1
ATOM 1495 O O . LEU A 1 186 ? -5.491 2.416 -18.809 1.00 63.19 186 LEU A O 1
ATOM 1499 N N . GLY A 1 187 ? -3.603 2.963 -19.885 1.00 57.19 187 GLY A N 1
ATOM 1500 C CA . GLY A 1 187 ? -4.196 3.966 -20.780 1.00 57.19 187 GLY A CA 1
ATOM 1501 C C . GLY A 1 187 ? -3.262 4.460 -21.891 1.00 57.19 187 GLY A C 1
ATOM 1502 O O . GLY A 1 187 ? -3.651 5.300 -22.698 1.00 57.19 187 GLY A O 1
ATOM 1503 N N . SER A 1 188 ? -2.027 3.949 -21.952 1.00 60.84 188 SER A N 1
ATOM 1504 C CA . SER A 1 188 ? -1.095 4.239 -23.046 1.00 60.84 188 SER A CA 1
ATOM 1505 C C . SER A 1 188 ? -1.348 3.317 -24.244 1.00 60.84 188 SER A C 1
ATOM 1507 O O . SER A 1 188 ? -1.833 2.198 -24.088 1.00 60.84 188 SER A O 1
ATOM 1509 N N . SER A 1 189 ? -1.012 3.774 -25.452 1.00 68.69 189 SER A N 1
ATOM 1510 C CA . SER A 1 189 ? -1.242 3.016 -26.690 1.00 68.69 189 SER A CA 1
ATOM 1511 C C . SER A 1 189 ? -0.398 1.739 -26.809 1.00 68.69 189 SER A C 1
ATOM 1513 O O . SER A 1 189 ? -0.726 0.883 -27.626 1.00 68.69 189 SER A O 1
ATOM 1515 N N . LEU A 1 190 ? 0.667 1.596 -26.009 1.00 85.75 190 LEU A N 1
ATOM 1516 C CA . LEU A 1 190 ? 1.542 0.423 -25.965 1.00 85.75 190 LEU A CA 1
ATOM 1517 C C . LEU A 1 190 ? 2.008 0.170 -24.522 1.00 85.75 190 LEU A C 1
ATOM 1519 O O . LEU A 1 190 ? 2.929 0.831 -24.041 1.00 85.75 190 LEU A O 1
ATOM 1523 N N . ALA A 1 191 ? 1.387 -0.799 -23.850 1.00 90.25 191 ALA A N 1
ATOM 1524 C CA . ALA A 1 191 ? 1.753 -1.256 -22.512 1.00 90.25 191 ALA A CA 1
ATOM 1525 C C . ALA A 1 191 ? 2.004 -2.768 -22.528 1.00 90.25 191 ALA A C 1
ATOM 1527 O O . ALA A 1 191 ? 1.216 -3.507 -23.112 1.00 90.25 191 ALA A O 1
ATOM 1528 N N . PHE A 1 192 ? 3.075 -3.214 -21.873 1.00 91.38 192 PHE A N 1
ATOM 1529 C CA . PHE A 1 192 ? 3.505 -4.613 -21.868 1.00 91.38 192 PHE A CA 1
ATOM 1530 C C . PHE A 1 192 ? 3.655 -5.118 -20.439 1.00 91.38 192 PHE A C 1
ATOM 1532 O O . PHE A 1 192 ? 4.318 -4.477 -19.619 1.00 91.38 192 PHE A O 1
ATOM 1539 N N . ALA A 1 193 ? 3.054 -6.263 -20.123 1.00 90.06 193 ALA A N 1
ATOM 1540 C CA . ALA A 1 193 ? 3.228 -6.896 -18.824 1.00 90.06 193 ALA A CA 1
ATOM 1541 C C . ALA A 1 193 ? 4.652 -7.450 -18.640 1.00 90.06 193 ALA A C 1
ATOM 1543 O O . ALA A 1 193 ? 5.106 -8.295 -19.412 1.00 90.06 193 ALA A O 1
ATOM 1544 N N . VAL A 1 194 ? 5.321 -7.024 -17.569 1.00 92.31 194 VAL A N 1
ATOM 1545 C CA . VAL A 1 194 ? 6.663 -7.470 -17.157 1.00 92.31 194 VAL A CA 1
ATOM 1546 C C . VAL A 1 194 ? 6.686 -7.787 -15.659 1.00 92.31 194 VAL A C 1
ATOM 1548 O O . VAL A 1 194 ? 5.767 -7.414 -14.924 1.00 92.31 194 VAL A O 1
ATOM 1551 N N . LEU A 1 195 ? 7.737 -8.456 -15.185 1.00 89.56 195 LEU A N 1
ATOM 1552 C CA . LEU A 1 195 ? 7.995 -8.637 -13.757 1.00 89.56 195 LEU A CA 1
ATOM 1553 C C . LEU A 1 195 ? 8.791 -7.469 -13.173 1.00 89.56 195 LEU A C 1
ATOM 1555 O O . LEU A 1 195 ? 9.495 -6.733 -13.871 1.00 89.56 195 LEU A O 1
ATOM 1559 N N . ARG A 1 196 ? 8.709 -7.319 -11.854 1.00 87.00 196 ARG A N 1
ATOM 1560 C CA . ARG A 1 196 ? 9.677 -6.521 -11.092 1.00 87.00 196 ARG A CA 1
ATOM 1561 C C . ARG A 1 196 ? 11.053 -7.191 -11.136 1.00 87.00 196 ARG A C 1
ATOM 1563 O O . ARG A 1 196 ? 11.129 -8.415 -11.094 1.00 87.00 196 ARG A O 1
ATOM 1570 N N . ALA A 1 197 ? 12.126 -6.403 -11.220 1.00 90.81 197 ALA A N 1
ATOM 1571 C CA . ALA A 1 197 ? 13.483 -6.937 -11.368 1.00 90.81 197 ALA A CA 1
ATOM 1572 C C . ALA A 1 197 ? 13.897 -7.835 -10.194 1.00 90.81 197 ALA A C 1
ATOM 1574 O O . ALA A 1 197 ? 14.539 -8.858 -10.401 1.00 90.81 197 ALA A O 1
ATOM 1575 N N . GLU A 1 198 ? 13.477 -7.490 -8.974 1.00 85.56 198 GLU A N 1
ATOM 1576 C CA . GLU A 1 198 ? 13.745 -8.263 -7.757 1.00 85.56 198 GLU A CA 1
ATOM 1577 C C . GLU A 1 198 ? 13.076 -9.649 -7.724 1.00 85.56 198 GLU A C 1
ATOM 1579 O O . GLU A 1 198 ? 13.364 -10.437 -6.829 1.00 85.56 198 GLU A O 1
ATOM 1584 N N . LEU A 1 199 ? 12.189 -9.943 -8.680 1.00 82.19 199 LEU A N 1
ATOM 1585 C CA . LEU A 1 199 ? 11.481 -11.221 -8.808 1.00 82.19 199 LEU A CA 1
ATOM 1586 C C . LEU A 1 199 ? 12.022 -12.094 -9.949 1.00 82.19 199 LEU A C 1
ATOM 1588 O O . LEU A 1 199 ? 11.415 -13.116 -10.270 1.00 82.19 199 LEU A O 1
ATOM 1592 N N . ALA A 1 200 ? 13.126 -11.684 -10.578 1.00 84.44 200 ALA A N 1
ATOM 1593 C CA . ALA A 1 200 ? 13.853 -12.527 -11.517 1.00 84.44 200 ALA A CA 1
ATOM 1594 C C . ALA A 1 200 ? 14.401 -13.767 -10.802 1.00 84.44 200 ALA A C 1
ATOM 1596 O O . ALA A 1 200 ? 14.940 -13.665 -9.697 1.00 84.44 200 ALA A O 1
ATOM 1597 N N . ARG A 1 201 ? 14.308 -14.932 -11.447 1.00 81.19 201 ARG A N 1
ATOM 1598 C CA . ARG A 1 201 ? 14.926 -16.164 -10.936 1.00 81.19 201 ARG A CA 1
ATOM 1599 C C . ARG A 1 201 ? 16.439 -16.128 -11.076 1.00 81.19 201 ARG A C 1
ATOM 1601 O O . ARG A 1 201 ? 17.154 -16.684 -10.245 1.00 81.19 201 ARG A O 1
ATOM 1608 N N . ASP A 1 202 ? 16.915 -15.474 -12.128 1.00 86.81 202 ASP A N 1
ATOM 1609 C CA . ASP A 1 202 ? 18.326 -15.350 -12.445 1.00 86.81 202 ASP A CA 1
ATOM 1610 C C . ASP A 1 202 ? 18.658 -13.976 -13.049 1.00 86.81 202 ASP A C 1
ATOM 1612 O O . ASP A 1 202 ? 17.795 -13.230 -13.508 1.00 86.81 202 ASP A O 1
ATOM 1616 N N . ALA A 1 203 ? 19.946 -13.626 -13.048 1.00 88.94 203 ALA A N 1
ATOM 1617 C CA . ALA A 1 203 ? 20.411 -12.331 -13.541 1.00 88.94 203 ALA A CA 1
ATOM 1618 C C . ALA A 1 203 ? 20.244 -12.144 -15.064 1.00 88.94 203 ALA A C 1
ATOM 1620 O O . ALA A 1 203 ? 20.327 -11.012 -15.539 1.00 88.94 203 ALA A O 1
ATOM 1621 N N . SER A 1 204 ? 20.028 -13.221 -15.828 1.00 92.88 204 SER A N 1
ATOM 1622 C CA . SER A 1 204 ? 19.817 -13.167 -17.280 1.00 92.88 204 SER A CA 1
ATOM 1623 C C . SER A 1 204 ? 18.382 -12.783 -17.659 1.00 92.88 204 SER A C 1
ATOM 1625 O O . SER A 1 204 ? 18.157 -12.256 -18.746 1.00 92.88 204 SER A O 1
ATOM 1627 N N . GLU A 1 205 ? 17.426 -12.958 -16.743 1.00 93.19 205 GLU A N 1
ATOM 1628 C CA . GLU A 1 205 ? 16.045 -12.483 -16.892 1.00 93.19 205 GLU A CA 1
ATOM 1629 C C . GLU A 1 205 ? 15.890 -10.984 -16.604 1.00 93.19 205 GLU A C 1
ATOM 1631 O O . GLU A 1 205 ? 14.825 -10.417 -16.862 1.00 93.19 205 GLU A O 1
ATOM 1636 N N . VAL A 1 206 ? 16.919 -10.337 -16.047 1.00 96.31 206 VAL A N 1
ATOM 1637 C CA . VAL A 1 206 ? 16.879 -8.924 -15.662 1.00 96.31 206 VAL A CA 1
ATOM 1638 C C . VAL A 1 206 ? 17.285 -8.040 -16.832 1.00 96.31 206 VAL A C 1
ATOM 1640 O O . VAL A 1 206 ? 18.329 -8.227 -17.459 1.00 96.31 206 VAL A O 1
ATOM 1643 N N . TYR A 1 207 ? 16.483 -7.010 -17.067 1.00 97.44 207 TYR A N 1
ATOM 1644 C CA . TYR A 1 207 ? 16.713 -5.982 -18.068 1.00 97.44 207 TYR A CA 1
ATOM 1645 C C . TYR A 1 207 ? 16.574 -4.607 -17.432 1.00 97.44 207 TYR A C 1
ATOM 1647 O O . TYR A 1 207 ? 15.825 -4.417 -1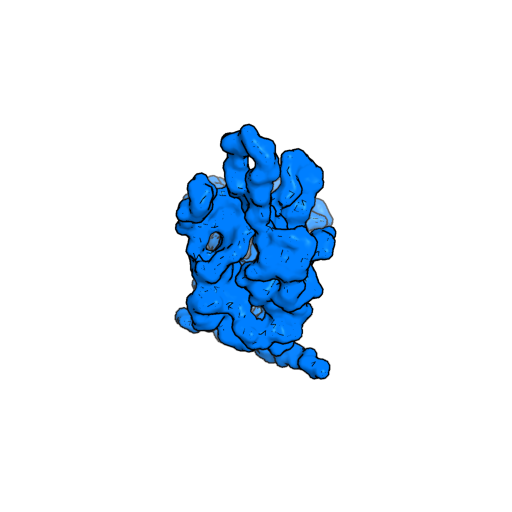6.473 1.00 97.44 207 TYR A O 1
ATOM 1655 N N . CYS A 1 208 ? 17.257 -3.617 -17.990 1.00 97.12 208 CYS A N 1
ATOM 1656 C CA . CYS A 1 208 ? 17.173 -2.251 -17.506 1.00 97.12 208 CYS A CA 1
ATOM 1657 C C . CYS A 1 208 ? 16.887 -1.249 -18.615 1.00 97.12 208 CYS A C 1
ATOM 1659 O O . CYS A 1 208 ? 17.204 -1.459 -19.786 1.00 97.12 208 CYS A O 1
ATOM 1661 N N . ILE A 1 209 ? 16.277 -0.141 -18.206 1.00 96.56 209 ILE A N 1
ATOM 1662 C CA . ILE A 1 209 ? 15.944 1.006 -19.036 1.00 96.56 209 ILE A CA 1
ATOM 1663 C C . ILE A 1 209 ? 17.053 2.039 -18.860 1.00 96.56 209 ILE A C 1
ATOM 1665 O O . ILE A 1 209 ? 17.252 2.562 -17.762 1.00 96.56 209 ILE A O 1
ATOM 1669 N N . GLY A 1 210 ? 17.776 2.321 -19.939 1.00 95.00 210 GLY A N 1
ATOM 1670 C CA . GLY A 1 210 ? 18.763 3.394 -20.000 1.00 95.00 210 GLY A CA 1
ATOM 1671 C C . GLY A 1 210 ? 18.187 4.599 -20.732 1.00 95.00 210 GLY A C 1
ATOM 1672 O O . GLY A 1 210 ? 17.576 4.430 -21.784 1.00 95.00 210 GLY A O 1
ATOM 1673 N N . ARG A 1 211 ? 18.419 5.804 -20.216 1.00 93.69 211 ARG A N 1
ATOM 1674 C CA . ARG A 1 211 ? 17.973 7.074 -20.799 1.00 93.69 211 ARG A CA 1
ATOM 1675 C C . ARG A 1 211 ? 19.152 7.915 -21.256 1.00 93.69 211 ARG A C 1
ATOM 1677 O O . ARG A 1 211 ? 20.157 8.011 -20.555 1.00 93.69 211 ARG A O 1
ATOM 1684 N N . SER A 1 212 ? 19.003 8.550 -22.410 1.00 91.44 212 SER A N 1
ATOM 1685 C CA . SER A 1 212 ? 19.951 9.528 -22.946 1.00 91.44 212 SER A CA 1
ATOM 1686 C C . SER A 1 212 ? 19.219 10.658 -23.675 1.00 91.44 212 SER A C 1
ATOM 1688 O O . SER A 1 212 ? 17.988 10.670 -23.753 1.00 91.44 212 SER A O 1
ATOM 1690 N N . SER A 1 213 ? 19.973 11.594 -24.258 1.00 86.06 213 SER A N 1
ATOM 1691 C CA . SER A 1 213 ? 19.429 12.602 -25.180 1.00 86.06 213 SER A CA 1
ATOM 1692 C C . SER A 1 213 ? 18.761 11.992 -26.417 1.00 86.06 213 SER A C 1
ATOM 1694 O O . SER A 1 213 ? 17.933 12.641 -27.046 1.00 86.06 213 SER A O 1
ATOM 1696 N N . GLU A 1 214 ? 19.096 10.746 -26.758 1.00 84.50 214 GLU A N 1
ATOM 1697 C CA . GLU A 1 214 ? 18.583 10.032 -27.930 1.00 84.50 214 GLU A CA 1
ATOM 1698 C C . GLU A 1 214 ? 17.288 9.243 -27.637 1.00 84.50 214 GLU A C 1
ATOM 1700 O O . GLU A 1 214 ? 16.657 8.704 -28.552 1.00 84.50 214 GLU A O 1
ATOM 1705 N N . GLY A 1 215 ? 16.848 9.201 -26.375 1.00 88.88 215 GLY A N 1
ATOM 1706 C CA . GLY A 1 215 ? 15.663 8.477 -25.907 1.00 88.88 215 GLY A CA 1
ATOM 1707 C C . GLY A 1 215 ? 15.989 7.357 -24.924 1.00 88.88 215 GLY A C 1
ATOM 1708 O O . GLY A 1 215 ? 17.101 7.279 -24.399 1.00 88.88 215 GLY A O 1
ATOM 1709 N N . ASP A 1 216 ? 15.004 6.491 -24.692 1.00 92.38 216 ASP A N 1
ATOM 1710 C CA . ASP A 1 216 ? 15.117 5.335 -23.807 1.00 92.38 216 ASP A CA 1
ATOM 1711 C C . ASP A 1 216 ? 15.447 4.058 -24.601 1.00 92.38 216 ASP A C 1
ATOM 1713 O O . ASP A 1 216 ? 14.914 3.813 -25.689 1.00 92.38 216 ASP A O 1
ATOM 1717 N N . ARG A 1 217 ? 16.321 3.218 -24.038 1.00 92.62 217 ARG A N 1
ATOM 1718 C CA . ARG A 1 217 ? 16.691 1.892 -24.555 1.00 92.62 217 ARG A CA 1
ATOM 1719 C C . ARG A 1 217 ? 16.515 0.826 -23.482 1.00 92.62 217 ARG A C 1
ATOM 1721 O O . ARG A 1 217 ? 16.511 1.140 -22.296 1.00 92.62 217 ARG A O 1
ATOM 1728 N N . VAL A 1 218 ? 16.467 -0.433 -23.908 1.00 95.56 218 VAL A N 1
ATOM 1729 C CA . VAL A 1 218 ? 16.545 -1.593 -23.014 1.00 95.56 218 VAL A CA 1
ATOM 1730 C C . VAL A 1 218 ? 17.861 -2.325 -23.246 1.00 95.56 218 VAL A C 1
ATOM 1732 O O . VAL A 1 218 ? 18.217 -2.583 -24.397 1.00 95.56 218 VAL A O 1
ATOM 1735 N N . SER A 1 219 ? 18.544 -2.681 -22.160 1.00 95.25 219 SER A N 1
ATOM 1736 C CA . SER A 1 219 ? 19.755 -3.509 -22.164 1.00 95.25 219 SER A CA 1
ATOM 1737 C C . SER A 1 219 ? 19.619 -4.652 -21.160 1.00 95.25 219 SER A C 1
ATOM 1739 O O . SER A 1 219 ? 18.861 -4.546 -20.197 1.00 95.25 219 SER A O 1
ATOM 1741 N N . SER A 1 220 ? 20.345 -5.748 -21.379 1.00 95.31 220 SER A N 1
ATOM 1742 C CA . SER A 1 220 ? 20.423 -6.860 -20.427 1.00 95.31 220 SER A CA 1
ATOM 1743 C C . SER A 1 220 ? 21.204 -6.468 -19.173 1.00 95.31 220 SER A C 1
ATOM 1745 O O . SER A 1 220 ? 22.233 -5.795 -19.269 1.00 95.31 220 SER A O 1
ATOM 1747 N N . GLY A 1 221 ? 20.760 -6.961 -18.021 1.00 95.69 221 GLY A N 1
ATOM 1748 C CA . GLY A 1 221 ? 21.379 -6.749 -16.719 1.00 95.69 221 GLY A CA 1
ATOM 1749 C C . GLY A 1 221 ? 20.650 -5.719 -15.845 1.00 95.69 221 GLY A C 1
ATOM 1750 O O . GLY A 1 221 ? 19.744 -5.018 -16.298 1.00 95.69 221 GLY A O 1
ATOM 1751 N N . PRO A 1 222 ? 21.046 -5.611 -14.565 1.00 94.50 222 PRO A N 1
ATOM 1752 C CA . PRO A 1 222 ? 20.372 -4.758 -13.586 1.00 94.50 222 PRO A CA 1
ATOM 1753 C C . PRO A 1 222 ? 20.727 -3.270 -13.715 1.00 94.50 222 PRO A C 1
ATOM 1755 O O . PRO A 1 222 ? 20.029 -2.428 -13.158 1.00 94.50 222 PRO A O 1
ATOM 1758 N N . ASN A 1 223 ? 21.805 -2.925 -14.428 1.00 95.69 223 ASN A N 1
ATOM 1759 C CA . ASN A 1 223 ? 22.295 -1.556 -14.579 1.00 95.69 223 ASN A CA 1
ATOM 1760 C C . ASN A 1 223 ? 22.814 -1.328 -16.011 1.00 95.69 223 ASN A C 1
ATOM 1762 O O . ASN A 1 223 ? 23.519 -2.173 -16.553 1.00 95.69 223 ASN A O 1
ATOM 1766 N N . CYS A 1 224 ? 22.465 -0.187 -16.609 1.00 95.25 224 CYS A N 1
ATOM 1767 C CA . CYS A 1 224 ? 22.819 0.197 -17.986 1.00 95.25 224 CYS A CA 1
ATOM 1768 C C . CYS A 1 224 ? 23.474 1.577 -18.067 1.00 95.25 224 CYS A C 1
ATOM 1770 O O . CYS A 1 224 ? 23.396 2.243 -19.104 1.00 95.25 224 CYS A O 1
ATOM 1772 N N . ASN A 1 225 ? 24.130 2.004 -16.986 1.00 96.25 225 ASN A N 1
ATOM 1773 C CA . ASN A 1 225 ? 25.066 3.114 -17.049 1.00 96.25 225 ASN A CA 1
ATOM 1774 C C . ASN A 1 225 ? 26.204 2.747 -18.007 1.00 96.25 225 ASN A C 1
ATOM 1776 O O . ASN A 1 225 ? 26.992 1.845 -17.724 1.00 96.25 225 ASN A O 1
ATOM 1780 N N . SER A 1 226 ? 26.287 3.425 -19.148 1.00 94.50 226 SER A N 1
ATOM 1781 C CA . SER A 1 226 ? 27.378 3.232 -20.104 1.00 94.50 226 SER A CA 1
ATOM 1782 C C . SER A 1 226 ? 27.551 4.456 -20.994 1.00 94.50 226 SER A C 1
ATOM 1784 O O . SER A 1 226 ? 26.664 5.301 -21.098 1.00 94.50 226 SER A O 1
ATOM 1786 N N . THR A 1 227 ? 28.693 4.534 -21.671 1.00 91.44 227 THR A N 1
ATOM 1787 C CA . THR A 1 227 ? 28.908 5.483 -22.764 1.00 91.44 227 THR A CA 1
ATOM 1788 C C . THR A 1 227 ? 29.092 4.679 -24.039 1.00 91.44 227 THR A C 1
ATOM 1790 O O . THR A 1 227 ? 30.056 3.928 -24.169 1.00 91.44 227 THR A O 1
ATOM 1793 N N . GLU A 1 228 ? 28.167 4.817 -24.983 1.00 83.69 228 GLU A N 1
ATOM 1794 C CA . GLU A 1 228 ? 28.175 4.080 -26.248 1.00 83.69 228 GLU A CA 1
ATOM 1795 C C . GLU A 1 228 ? 28.086 5.071 -27.402 1.00 83.69 228 GLU A C 1
ATOM 1797 O O . GLU A 1 228 ? 27.190 5.911 -27.428 1.00 83.69 228 GLU A O 1
ATOM 1802 N N . LEU A 1 229 ? 29.018 4.985 -28.358 1.00 81.06 229 LEU A N 1
ATOM 1803 C CA . LEU A 1 229 ? 29.065 5.872 -29.532 1.00 81.06 229 LEU A CA 1
ATOM 1804 C C . LEU A 1 229 ? 29.071 7.373 -29.168 1.00 81.06 229 LEU A C 1
ATOM 1806 O O . LEU A 1 229 ? 28.503 8.196 -29.880 1.00 81.06 229 LEU A O 1
ATOM 1810 N N . GLY A 1 230 ? 29.698 7.729 -28.042 1.00 84.00 230 GLY A N 1
ATOM 1811 C CA . GLY A 1 230 ? 29.742 9.106 -27.536 1.00 84.00 230 GLY A CA 1
ATOM 1812 C C . GLY A 1 230 ? 28.458 9.580 -26.844 1.00 84.00 230 GLY A C 1
ATOM 1813 O O . GLY A 1 230 ? 28.401 10.725 -26.407 1.00 84.00 230 GLY A O 1
ATOM 1814 N N . VAL A 1 231 ? 27.449 8.715 -26.703 1.00 85.38 231 VAL A N 1
ATOM 1815 C CA . VAL A 1 231 ? 26.204 9.000 -25.980 1.00 85.38 231 VAL A CA 1
ATOM 1816 C C . VAL A 1 231 ? 26.284 8.400 -24.580 1.00 85.38 231 VAL A C 1
ATOM 1818 O O . VAL A 1 231 ? 26.489 7.195 -24.421 1.00 85.38 231 VAL A O 1
ATOM 1821 N N . GLY A 1 232 ? 26.116 9.247 -23.564 1.00 91.25 232 GLY A N 1
ATOM 1822 C CA . GLY A 1 232 ? 25.992 8.819 -22.173 1.00 91.25 232 GLY A CA 1
ATOM 1823 C C . GLY A 1 232 ? 24.592 8.281 -21.887 1.00 91.25 232 GLY A C 1
ATOM 1824 O O . GLY A 1 232 ? 23.595 8.955 -22.149 1.00 91.25 232 GLY A O 1
ATOM 1825 N N . TRP A 1 233 ? 24.527 7.072 -21.342 1.00 94.12 233 TRP A N 1
ATOM 1826 C CA . TRP A 1 233 ? 23.306 6.402 -20.917 1.00 94.12 233 TRP A CA 1
ATOM 1827 C C . TRP A 1 233 ? 23.254 6.342 -19.399 1.00 94.12 233 TRP A C 1
ATOM 1829 O O . TRP A 1 233 ? 24.180 5.835 -18.768 1.00 94.12 233 TRP A O 1
ATOM 1839 N N . THR A 1 234 ? 22.146 6.807 -18.830 1.00 96.44 234 THR A N 1
ATOM 1840 C CA . THR A 1 234 ? 21.879 6.748 -17.392 1.00 96.44 234 THR A CA 1
ATOM 1841 C C . THR A 1 234 ? 20.783 5.728 -17.122 1.00 96.44 234 THR A C 1
ATOM 1843 O O . THR A 1 234 ? 19.722 5.760 -17.743 1.00 96.44 234 THR A O 1
ATOM 1846 N N . HIS A 1 235 ? 21.023 4.820 -16.189 1.00 96.25 235 HIS A N 1
ATOM 1847 C CA . HIS A 1 235 ? 20.049 3.862 -15.697 1.00 96.25 235 HIS A CA 1
ATOM 1848 C C . HIS A 1 235 ? 18.851 4.582 -15.067 1.00 96.25 235 HIS A C 1
ATOM 1850 O O . HIS A 1 235 ? 19.019 5.469 -14.230 1.00 96.25 235 HIS A O 1
ATOM 1856 N N . VAL A 1 236 ? 17.643 4.175 -15.455 1.00 94.94 236 VAL A N 1
ATOM 1857 C CA . VAL A 1 236 ? 16.382 4.714 -14.928 1.00 94.94 236 VAL A CA 1
ATOM 1858 C C . VAL A 1 236 ? 15.682 3.695 -14.043 1.00 94.94 236 VAL A C 1
ATOM 1860 O O . VAL A 1 236 ? 15.271 4.023 -12.934 1.00 94.94 236 VAL A O 1
ATOM 1863 N N . ALA A 1 237 ? 15.512 2.474 -14.544 1.00 95.50 237 ALA A N 1
ATOM 1864 C CA . ALA A 1 237 ? 14.817 1.415 -13.827 1.00 95.50 237 ALA A CA 1
ATOM 1865 C C . ALA A 1 237 ? 15.189 0.033 -14.376 1.00 95.50 237 ALA A C 1
ATOM 1867 O O . ALA A 1 237 ? 15.762 -0.077 -15.462 1.00 95.50 237 ALA A O 1
ATOM 1868 N N . ALA A 1 238 ? 14.823 -1.020 -13.647 1.00 96.19 238 ALA A N 1
ATOM 1869 C CA . ALA A 1 238 ? 14.979 -2.410 -14.063 1.00 96.19 238 ALA A CA 1
ATOM 1870 C C . ALA A 1 238 ? 13.649 -3.171 -13.993 1.00 96.19 238 ALA A C 1
ATOM 1872 O O . ALA A 1 238 ? 12.769 -2.857 -13.189 1.00 96.19 238 ALA A O 1
ATOM 1873 N N . PHE A 1 239 ? 13.520 -4.194 -14.827 1.00 95.56 239 PHE A N 1
ATOM 1874 C CA . PHE A 1 239 ? 12.406 -5.134 -14.852 1.00 95.56 239 PHE A CA 1
ATOM 1875 C C . PHE A 1 239 ? 12.919 -6.537 -15.180 1.00 95.56 239 PHE A C 1
ATOM 1877 O O . PHE A 1 239 ? 14.074 -6.704 -15.567 1.00 95.56 239 PHE A O 1
ATOM 1884 N N . ALA A 1 240 ? 12.063 -7.542 -15.025 1.00 94.12 240 ALA A N 1
ATOM 1885 C CA . ALA A 1 240 ? 12.392 -8.911 -15.387 1.00 94.12 240 ALA A CA 1
ATOM 1886 C C . ALA A 1 240 ? 11.411 -9.476 -16.416 1.00 94.12 240 ALA A C 1
ATOM 1888 O O . ALA A 1 240 ? 10.219 -9.153 -16.411 1.00 94.12 240 ALA A O 1
ATOM 1889 N N . VAL A 1 241 ? 11.926 -10.312 -17.314 1.00 92.56 241 VAL A N 1
ATOM 1890 C CA . VAL A 1 241 ? 11.129 -11.080 -18.274 1.00 92.56 241 VAL A CA 1
ATOM 1891 C C . VAL A 1 241 ? 11.691 -12.500 -18.321 1.00 92.56 241 VAL A C 1
ATOM 1893 O O . VAL A 1 241 ? 12.773 -12.690 -18.880 1.00 92.56 241 VAL A O 1
ATOM 1896 N N . PRO A 1 242 ? 10.976 -13.491 -17.761 1.00 89.31 242 PRO A N 1
ATOM 1897 C CA . PRO A 1 242 ? 11.389 -14.884 -17.831 1.00 89.31 242 PRO A CA 1
ATOM 1898 C C . PRO A 1 242 ? 11.484 -15.373 -19.275 1.00 89.31 242 PRO A C 1
ATOM 1900 O O . PRO A 1 242 ? 10.635 -15.051 -20.113 1.00 89.31 242 PRO A O 1
ATOM 1903 N N . ALA A 1 243 ? 12.484 -16.205 -19.568 1.00 86.56 243 ALA A N 1
ATOM 1904 C CA . ALA A 1 243 ? 12.687 -16.757 -20.911 1.00 86.56 243 ALA A CA 1
ATOM 1905 C C . ALA A 1 243 ? 11.500 -17.616 -21.397 1.00 86.56 243 ALA A C 1
ATOM 1907 O O . ALA A 1 243 ? 11.304 -17.794 -22.599 1.00 86.56 243 ALA A O 1
ATOM 1908 N N . ASN A 1 244 ? 10.698 -18.140 -20.466 1.00 81.06 244 ASN A N 1
ATOM 1909 C CA . ASN A 1 244 ? 9.527 -18.971 -20.729 1.00 81.06 244 ASN A CA 1
ATOM 1910 C C . ASN A 1 244 ? 8.192 -18.202 -20.730 1.00 81.06 244 ASN A C 1
ATOM 1912 O O . ASN A 1 244 ? 7.153 -18.855 -20.714 1.00 81.06 244 ASN A O 1
ATOM 1916 N N . ALA A 1 245 ? 8.197 -16.864 -20.748 1.00 85.06 245 ALA A N 1
ATOM 1917 C CA . ALA A 1 245 ? 6.966 -16.078 -20.821 1.00 85.06 245 ALA A CA 1
ATOM 1918 C C . ALA A 1 245 ? 6.173 -16.369 -22.118 1.00 85.06 245 ALA A C 1
ATOM 1920 O O . ALA A 1 245 ? 6.740 -16.471 -23.207 1.00 85.06 245 ALA A O 1
ATOM 1921 N N . THR A 1 246 ? 4.849 -16.486 -22.022 1.00 82.31 246 THR A N 1
ATOM 1922 C CA . THR A 1 246 ? 3.937 -16.976 -23.080 1.00 82.31 246 THR A CA 1
ATOM 1923 C C . THR A 1 246 ? 2.936 -15.927 -23.541 1.00 82.31 246 THR A C 1
ATOM 1925 O O . THR A 1 246 ? 2.200 -16.171 -24.500 1.00 82.31 246 THR A O 1
ATOM 1928 N N . GLY A 1 247 ? 2.907 -14.751 -22.912 1.00 81.81 247 GLY A N 1
ATOM 1929 C CA . GLY A 1 247 ? 2.025 -13.664 -23.314 1.00 81.81 247 GLY A CA 1
ATOM 1930 C C . GLY A 1 247 ? 2.335 -13.098 -24.708 1.00 81.81 247 GLY A C 1
ATOM 1931 O O . GLY A 1 247 ? 3.231 -13.579 -25.425 1.00 81.81 247 GLY A O 1
ATOM 1932 N N . PRO A 1 248 ? 1.568 -12.073 -25.127 1.00 89.44 248 PRO A N 1
ATOM 1933 C CA . PRO A 1 248 ? 1.779 -11.404 -26.403 1.00 89.44 248 PRO A CA 1
ATOM 1934 C C . PRO A 1 248 ? 3.235 -10.945 -26.588 1.00 89.44 248 PRO A C 1
ATOM 1936 O O . PRO A 1 248 ? 3.867 -10.475 -25.640 1.00 89.44 248 PRO A O 1
ATOM 1939 N N . PRO A 1 249 ? 3.812 -11.106 -27.789 1.00 93.56 249 PRO A N 1
ATOM 1940 C CA . PRO A 1 249 ? 5.187 -10.716 -28.031 1.00 93.56 249 PRO A CA 1
ATOM 1941 C C . PRO A 1 249 ? 5.325 -9.209 -28.233 1.00 93.56 249 PRO A C 1
ATOM 1943 O O . PRO A 1 249 ? 4.458 -8.554 -28.814 1.00 93.56 249 PRO A O 1
ATOM 1946 N N . TRP A 1 250 ? 6.481 -8.682 -27.852 1.00 94.31 250 TRP A N 1
ATOM 1947 C CA . TRP A 1 250 ? 6.882 -7.319 -28.167 1.00 94.31 250 TRP A CA 1
ATOM 1948 C C . TRP A 1 250 ? 8.392 -7.228 -28.367 1.00 94.31 250 TRP A C 1
ATOM 1950 O O . TRP A 1 250 ? 9.145 -8.125 -27.996 1.00 94.31 250 TRP A O 1
ATOM 1960 N N . CYS A 1 251 ? 8.859 -6.162 -29.006 1.00 94.50 251 CYS A N 1
ATOM 1961 C CA . CYS A 1 251 ? 10.277 -6.012 -29.316 1.00 94.50 251 CYS A CA 1
ATOM 1962 C C . CYS A 1 251 ? 10.724 -4.556 -29.374 1.00 94.50 251 CYS A C 1
ATOM 1964 O O . CYS A 1 251 ? 9.940 -3.658 -29.691 1.00 94.50 251 CYS A O 1
ATOM 1966 N N . LEU A 1 252 ? 12.019 -4.349 -29.127 1.00 92.88 252 LEU A N 1
ATOM 1967 C CA . LEU A 1 252 ? 12.710 -3.070 -29.242 1.00 92.88 252 LEU A CA 1
ATOM 1968 C C . LEU A 1 252 ? 13.553 -3.048 -30.520 1.00 92.88 252 LEU A C 1
ATOM 1970 O O . LEU A 1 252 ? 14.337 -3.964 -30.778 1.00 92.88 252 LEU A O 1
ATOM 1974 N N . GLY A 1 253 ? 13.375 -2.013 -31.337 1.00 91.19 253 GLY A N 1
ATOM 1975 C CA . GLY A 1 253 ? 14.144 -1.791 -32.562 1.00 91.19 253 GLY A CA 1
ATOM 1976 C C . GLY A 1 253 ? 15.012 -0.547 -32.455 1.00 91.19 253 GLY A C 1
ATOM 1977 O O . GLY A 1 253 ? 14.620 0.418 -31.801 1.00 91.19 253 GLY A O 1
ATOM 1978 N N . ARG A 1 254 ? 16.159 -0.550 -33.135 1.00 90.38 254 ARG A N 1
ATOM 1979 C CA . ARG A 1 254 ? 17.114 0.563 -33.190 1.00 90.38 254 ARG A CA 1
ATOM 1980 C C . ARG A 1 254 ? 17.409 0.935 -34.634 1.00 90.38 254 ARG A C 1
ATOM 1982 O O . ARG A 1 254 ? 17.686 0.069 -35.456 1.00 90.38 254 ARG A O 1
ATOM 1989 N N . ARG A 1 255 ? 17.413 2.227 -34.932 1.00 87.94 255 ARG A N 1
ATOM 1990 C CA . ARG A 1 255 ? 17.861 2.785 -36.207 1.00 87.94 255 ARG A CA 1
ATOM 1991 C C . ARG A 1 255 ? 18.986 3.773 -35.951 1.00 87.94 255 ARG A C 1
ATOM 1993 O O . ARG A 1 255 ? 18.809 4.705 -35.172 1.00 87.94 255 ARG A O 1
ATOM 2000 N N . LEU A 1 256 ? 20.110 3.579 -36.630 1.00 82.25 256 LEU A N 1
ATOM 2001 C CA . LEU A 1 256 ? 21.154 4.594 -36.716 1.00 82.25 256 LEU A CA 1
ATOM 2002 C C . LEU A 1 256 ? 20.703 5.613 -37.765 1.00 82.25 256 LEU A C 1
ATOM 2004 O O . LEU A 1 256 ? 20.342 5.231 -38.880 1.00 82.25 256 LEU A O 1
ATOM 2008 N N . ALA A 1 257 ? 20.644 6.893 -37.410 1.00 69.38 257 ALA A N 1
ATOM 2009 C CA . ALA A 1 257 ? 20.449 7.934 -38.402 1.00 69.38 257 ALA A CA 1
ATOM 2010 C C . ALA A 1 257 ? 21.711 7.987 -39.269 1.00 69.38 257 ALA A C 1
ATOM 2012 O O . ALA A 1 257 ? 22.801 8.278 -38.777 1.00 69.38 257 ALA A O 1
ATOM 2013 N N . ASN A 1 258 ? 21.571 7.679 -40.558 1.00 60.41 258 ASN A N 1
ATOM 2014 C CA . ASN A 1 258 ? 22.659 7.906 -41.497 1.00 60.41 258 ASN A CA 1
ATOM 2015 C C . ASN A 1 258 ? 22.897 9.414 -41.585 1.00 60.41 258 ASN A C 1
ATOM 2017 O O . ASN A 1 258 ? 21.944 10.179 -41.739 1.00 60.41 258 ASN A O 1
ATOM 2021 N N . ALA A 1 259 ? 24.162 9.829 -41.512 1.00 51.28 259 ALA A N 1
ATOM 2022 C CA . ALA A 1 259 ? 24.574 11.189 -41.821 1.00 51.28 259 ALA A CA 1
ATOM 2023 C C . ALA A 1 259 ? 24.280 11.460 -43.305 1.00 51.28 259 ALA A C 1
ATOM 2025 O O . ALA A 1 259 ? 25.105 11.216 -44.184 1.00 51.28 259 ALA A O 1
ATOM 2026 N N . SER A 1 260 ? 23.061 11.891 -43.612 1.00 44.19 260 SER A N 1
ATOM 2027 C CA . SER A 1 260 ? 22.678 12.310 -44.952 1.00 44.19 260 SER A CA 1
ATOM 2028 C C . SER A 1 260 ? 23.429 13.599 -45.282 1.00 44.19 260 SER A C 1
ATOM 2030 O O . SER A 1 260 ? 23.122 14.651 -44.732 1.00 44.19 260 SER A O 1
ATOM 2032 N N . HIS A 1 261 ? 24.435 13.456 -46.146 1.00 44.25 261 HIS A N 1
ATOM 2033 C CA . HIS A 1 261 ? 25.171 14.483 -46.883 1.00 44.25 261 HIS A CA 1
ATOM 2034 C C . HIS A 1 261 ? 25.579 15.754 -46.109 1.00 44.25 261 HIS A C 1
ATOM 2036 O O . HIS A 1 261 ? 24.863 16.748 -46.066 1.00 44.25 261 HIS A O 1
ATOM 2042 N N . GLY A 1 262 ? 26.830 15.765 -45.634 1.00 43.66 262 GLY A N 1
ATOM 2043 C CA . GLY A 1 262 ? 27.660 16.976 -45.694 1.00 43.66 262 GLY A CA 1
ATOM 2044 C C . GLY A 1 262 ? 27.746 17.878 -44.461 1.00 43.66 262 GLY A C 1
ATOM 2045 O O . GLY A 1 262 ? 28.373 18.927 -44.556 1.00 43.66 262 GLY A O 1
ATOM 2046 N N . ALA A 1 263 ? 27.208 17.504 -43.299 1.00 42.78 263 ALA A N 1
ATOM 2047 C CA . ALA A 1 263 ? 27.451 18.262 -42.070 1.00 42.78 263 ALA A CA 1
ATOM 2048 C C . ALA A 1 263 ? 27.731 17.335 -40.886 1.00 42.78 263 ALA A C 1
ATOM 2050 O O . ALA A 1 263 ? 26.992 16.380 -40.656 1.00 42.78 263 ALA A O 1
ATOM 2051 N N . HIS A 1 264 ? 28.779 17.652 -40.121 1.00 45.12 264 HIS A N 1
ATOM 2052 C CA . HIS A 1 264 ? 29.154 17.061 -38.832 1.00 45.12 264 HIS A CA 1
ATOM 2053 C C . HIS A 1 264 ? 28.062 17.256 -37.758 1.00 45.12 264 HIS A C 1
ATOM 2055 O O . HIS A 1 264 ? 28.264 17.941 -36.758 1.00 45.12 264 HIS A O 1
ATOM 2061 N N . ARG A 1 265 ? 26.875 16.684 -37.959 1.00 49.84 265 ARG A N 1
ATOM 2062 C CA . ARG A 1 265 ? 25.829 16.570 -36.940 1.00 49.84 265 ARG A CA 1
ATOM 2063 C C . ARG A 1 265 ? 25.734 15.106 -36.532 1.00 49.84 265 ARG A C 1
ATOM 2065 O O . ARG A 1 265 ? 25.721 14.230 -37.390 1.00 49.84 265 ARG A O 1
ATOM 2072 N N . GLY A 1 266 ? 25.792 14.878 -35.221 1.00 56.62 266 GLY A N 1
ATOM 2073 C CA . GLY A 1 266 ? 26.030 13.582 -34.589 1.00 56.62 266 GLY A CA 1
ATOM 2074 C C . GLY A 1 266 ? 25.143 12.441 -35.090 1.00 56.62 266 GLY A C 1
ATOM 2075 O O . GLY A 1 266 ? 24.038 12.641 -35.589 1.00 56.62 266 GLY A O 1
ATOM 2076 N N . LEU A 1 267 ? 25.656 11.220 -34.940 1.00 63.12 267 LEU A N 1
ATOM 2077 C CA . LEU A 1 267 ? 24.927 9.980 -35.194 1.00 63.12 267 LEU A CA 1
ATOM 2078 C C . LEU A 1 267 ? 23.756 9.867 -34.206 1.00 63.12 267 LEU A C 1
ATOM 2080 O O . LEU A 1 267 ? 23.918 9.362 -33.098 1.00 63.12 267 LEU A O 1
ATOM 2084 N N . HIS A 1 268 ? 22.576 10.339 -34.602 1.00 72.00 268 HIS A N 1
ATOM 2085 C CA . HIS A 1 268 ? 21.371 10.184 -33.792 1.00 72.00 268 HIS A CA 1
ATOM 2086 C C . HIS A 1 268 ? 20.892 8.732 -33.816 1.00 72.00 268 HIS A C 1
ATOM 2088 O O . HIS A 1 268 ? 20.853 8.088 -34.868 1.00 72.00 268 HIS A O 1
ATOM 2094 N N . THR A 1 269 ? 20.512 8.200 -32.660 1.00 80.25 269 THR A N 1
ATOM 2095 C CA . THR A 1 269 ? 20.030 6.819 -32.548 1.00 80.25 269 THR A CA 1
ATOM 2096 C C . THR A 1 269 ? 18.555 6.829 -32.183 1.00 80.25 269 THR A C 1
ATOM 2098 O O . THR A 1 269 ? 18.170 7.306 -31.125 1.00 80.25 269 THR A O 1
ATOM 2101 N N . HIS A 1 270 ? 17.707 6.262 -33.039 1.00 85.50 270 HIS A N 1
ATOM 2102 C CA . HIS A 1 270 ? 16.272 6.182 -32.781 1.00 85.50 270 HIS A CA 1
ATOM 2103 C C . HIS A 1 270 ? 15.877 4.791 -32.303 1.00 85.50 270 HIS A C 1
ATOM 2105 O O . HIS A 1 270 ? 16.182 3.794 -32.960 1.00 85.50 270 HIS A O 1
ATOM 2111 N N . PHE A 1 271 ? 15.116 4.734 -31.214 1.00 88.25 271 PHE A N 1
ATOM 2112 C CA . PHE A 1 271 ? 14.528 3.503 -30.697 1.00 88.25 271 PHE A CA 1
ATOM 2113 C C . PHE A 1 271 ? 13.023 3.454 -30.964 1.00 88.25 271 PHE A C 1
ATOM 2115 O O . PHE A 1 271 ? 12.368 4.487 -31.109 1.00 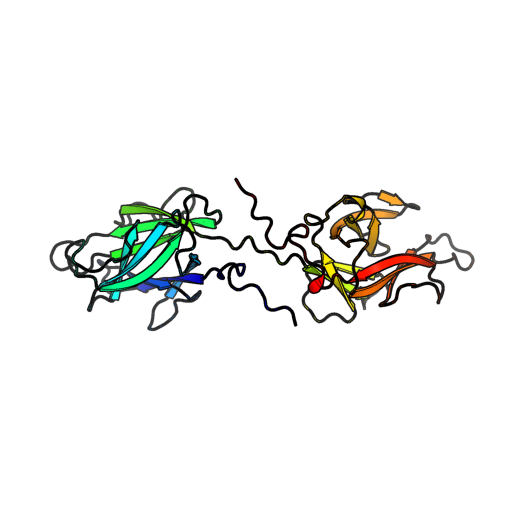88.25 271 PHE A O 1
ATOM 2122 N N . ARG A 1 272 ? 12.470 2.243 -31.058 1.00 89.38 272 ARG A N 1
ATOM 2123 C CA . ARG A 1 272 ? 11.024 2.003 -31.157 1.00 89.38 272 ARG A CA 1
ATOM 2124 C C . ARG A 1 272 ? 10.623 0.735 -30.425 1.00 89.38 272 ARG A C 1
ATOM 2126 O O . ARG A 1 272 ? 11.439 -0.175 -30.304 1.00 89.38 272 ARG A O 1
ATOM 2133 N N . VAL A 1 273 ? 9.348 0.646 -30.059 1.00 90.62 273 VAL A N 1
ATOM 2134 C CA . VAL A 1 273 ? 8.715 -0.589 -29.582 1.00 90.62 273 VAL A CA 1
ATOM 2135 C C . VAL A 1 273 ? 7.606 -1.009 -30.545 1.00 90.62 273 VAL A C 1
ATOM 2137 O O . VAL A 1 273 ? 6.961 -0.156 -31.153 1.00 90.62 273 VAL A O 1
ATOM 2140 N N . ALA A 1 274 ? 7.396 -2.315 -30.710 1.00 90.12 274 ALA A N 1
ATOM 2141 C CA . ALA A 1 274 ? 6.284 -2.872 -31.480 1.00 90.12 274 ALA A CA 1
ATOM 2142 C C . ALA A 1 274 ? 5.745 -4.160 -30.835 1.00 90.12 274 ALA A C 1
ATOM 2144 O O . ALA A 1 274 ? 6.521 -4.939 -30.284 1.00 90.12 274 ALA A O 1
ATOM 2145 N N . SER A 1 275 ? 4.441 -4.417 -30.966 1.00 90.38 275 SER A N 1
ATOM 2146 C CA . SER A 1 275 ? 3.719 -5.603 -30.465 1.00 90.38 275 SER A CA 1
ATOM 2147 C C . SER A 1 275 ? 3.875 -6.834 -31.377 1.00 90.38 275 SER A C 1
ATOM 2149 O O . SER A 1 275 ? 2.914 -7.397 -31.898 1.00 90.38 275 SER A O 1
ATOM 2151 N N . ARG A 1 276 ? 5.124 -7.219 -31.646 1.00 91.94 276 ARG A N 1
ATOM 2152 C CA . ARG A 1 276 ? 5.509 -8.377 -32.474 1.00 91.94 276 ARG A CA 1
ATOM 2153 C C . ARG A 1 276 ? 6.850 -8.939 -32.002 1.00 91.94 276 ARG A C 1
ATOM 2155 O O . ARG A 1 276 ? 7.549 -8.274 -31.250 1.00 91.94 276 ARG A O 1
ATOM 2162 N N . LEU A 1 277 ? 7.235 -10.134 -32.457 1.00 89.44 277 LEU A N 1
ATOM 2163 C CA . LEU A 1 277 ? 8.534 -10.739 -32.103 1.00 89.44 277 LEU A CA 1
ATOM 2164 C C . LEU A 1 277 ? 9.722 -10.032 -32.769 1.00 89.44 277 LEU A C 1
ATOM 2166 O O . LEU A 1 277 ? 10.800 -9.959 -32.194 1.00 89.44 277 LEU A O 1
ATOM 2170 N N . GLN A 1 278 ? 9.538 -9.495 -33.974 1.00 91.31 278 GLN A N 1
ATOM 2171 C CA . GLN A 1 278 ? 10.598 -8.820 -34.718 1.00 91.31 278 GLN A CA 1
ATOM 2172 C C . GLN A 1 278 ? 10.162 -7.416 -35.123 1.00 91.31 278 GLN A C 1
ATOM 2174 O O . GLN A 1 278 ? 9.120 -7.221 -35.742 1.00 91.31 278 GLN A O 1
ATOM 2179 N N . CYS A 1 279 ? 10.995 -6.429 -34.818 1.00 87.19 279 CYS A N 1
ATOM 2180 C CA . CYS A 1 279 ? 10.827 -5.022 -35.200 1.00 87.19 279 CYS A CA 1
ATOM 2181 C C . CYS A 1 279 ? 11.832 -4.600 -36.273 1.00 87.19 279 CYS A C 1
ATOM 2183 O O . CYS A 1 279 ? 12.132 -3.408 -36.384 1.00 87.19 279 CYS A O 1
ATOM 2185 N N . A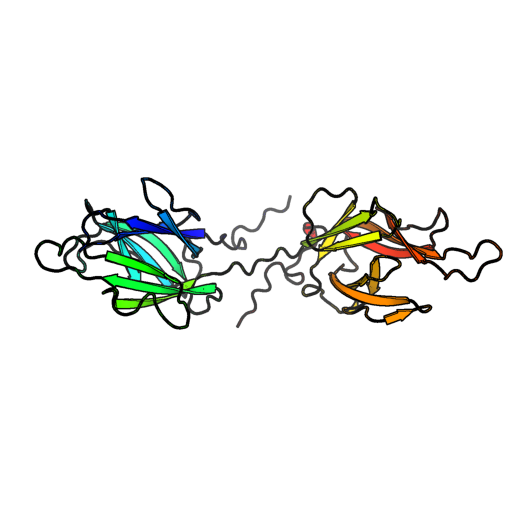LA A 1 280 ? 12.351 -5.545 -37.056 1.00 87.88 280 ALA A N 1
ATOM 2186 C CA . ALA A 1 280 ? 13.103 -5.219 -38.259 1.00 87.88 280 ALA A CA 1
ATOM 2187 C C . ALA A 1 280 ? 12.173 -4.582 -39.313 1.00 87.88 280 ALA A C 1
ATOM 2189 O O . ALA A 1 280 ? 10.986 -4.907 -39.379 1.00 87.88 280 ALA A O 1
ATOM 2190 N N . GLY A 1 281 ? 12.698 -3.652 -40.112 1.00 83.06 281 GLY A N 1
ATOM 2191 C CA . GLY A 1 281 ? 11.966 -2.972 -41.192 1.00 83.06 281 GLY A CA 1
ATOM 2192 C C . GLY A 1 281 ? 11.832 -1.461 -40.983 1.00 83.06 281 GLY A C 1
ATOM 2193 O O . GLY A 1 281 ? 12.052 -0.960 -39.882 1.00 83.06 281 GLY A O 1
ATOM 2194 N N . GLU A 1 282 ? 11.492 -0.716 -42.040 1.00 83.00 282 GLU A N 1
ATOM 2195 C CA . GLU A 1 282 ? 11.403 0.765 -42.030 1.00 83.00 282 GLU A CA 1
ATOM 2196 C C . GLU A 1 282 ? 12.704 1.454 -41.555 1.00 83.00 282 GLU A C 1
ATOM 2198 O O . GLU A 1 282 ? 12.705 2.501 -40.897 1.00 83.00 282 GLU A O 1
ATOM 2203 N N . GLY A 1 283 ? 13.842 0.821 -41.854 1.00 84.19 283 GLY A N 1
ATOM 2204 C CA . GLY A 1 283 ? 15.172 1.269 -41.444 1.00 84.19 283 GLY A CA 1
ATOM 2205 C C . GLY A 1 283 ? 15.550 0.940 -39.996 1.00 84.19 283 GLY A C 1
ATOM 2206 O O . GLY A 1 283 ? 16.642 1.303 -39.578 1.00 84.19 283 GLY A O 1
ATOM 2207 N N . TYR A 1 284 ? 14.699 0.265 -39.219 1.00 86.62 284 TYR A N 1
ATOM 2208 C CA . TYR A 1 284 ? 15.067 -0.225 -37.889 1.00 86.62 284 TYR A CA 1
ATOM 2209 C C . TYR A 1 284 ? 15.655 -1.634 -37.972 1.00 86.62 284 TYR A C 1
ATOM 2211 O O . TYR A 1 284 ? 15.078 -2.524 -38.600 1.00 86.62 284 TYR A O 1
ATOM 2219 N N . ALA A 1 285 ? 16.774 -1.836 -37.283 1.00 91.56 285 ALA A N 1
ATOM 2220 C CA . ALA A 1 285 ? 17.305 -3.143 -36.937 1.00 91.56 285 ALA A CA 1
ATOM 2221 C C . ALA A 1 285 ? 16.636 -3.652 -35.652 1.00 91.56 285 ALA A C 1
ATOM 2223 O O . ALA A 1 285 ? 16.325 -2.876 -34.743 1.00 91.56 285 ALA A O 1
ATOM 2224 N N . HIS A 1 286 ? 16.415 -4.961 -35.571 1.00 93.31 286 HIS A N 1
ATOM 2225 C CA . HIS A 1 286 ? 15.944 -5.603 -34.348 1.00 93.31 286 HIS A CA 1
ATOM 2226 C C . HIS A 1 286 ? 17.042 -5.577 -33.275 1.00 93.31 286 HIS A C 1
ATOM 2228 O O . HIS A 1 286 ? 18.203 -5.823 -33.596 1.00 93.31 286 HIS A O 1
ATOM 2234 N N . VAL A 1 287 ? 16.685 -5.269 -32.025 1.00 93.19 287 VAL A N 1
ATOM 2235 C CA . VAL A 1 287 ? 17.622 -5.305 -30.887 1.00 93.19 287 VAL A CA 1
ATOM 2236 C C . VAL A 1 287 ? 17.315 -6.494 -29.994 1.00 93.19 287 VAL A C 1
ATOM 2238 O O . VAL A 1 287 ? 18.168 -7.349 -29.795 1.00 93.19 287 VAL A O 1
ATOM 2241 N N . ILE A 1 288 ? 16.097 -6.532 -29.457 1.00 94.69 288 ILE A N 1
ATOM 2242 C CA . ILE A 1 288 ? 15.671 -7.552 -28.504 1.00 94.69 288 ILE A CA 1
ATOM 2243 C C . ILE A 1 288 ? 14.163 -7.778 -28.604 1.00 94.69 288 ILE A C 1
ATOM 2245 O O . ILE A 1 288 ? 13.407 -6.866 -28.964 1.00 94.69 288 ILE A O 1
ATOM 2249 N N . SER A 1 289 ? 13.731 -9.001 -28.306 1.00 95.56 289 SER A N 1
ATOM 2250 C CA . SER A 1 289 ? 12.327 -9.398 -28.231 1.00 95.56 289 SER A CA 1
ATOM 2251 C C . SER A 1 289 ? 12.009 -9.988 -26.870 1.00 95.56 289 SER A C 1
ATOM 2253 O O . SER A 1 289 ? 12.872 -10.563 -26.211 1.00 95.56 289 SER A O 1
ATOM 2255 N N . PHE A 1 290 ? 10.752 -9.851 -26.488 1.00 95.31 290 PHE A N 1
ATOM 2256 C CA . PHE A 1 290 ? 10.197 -10.328 -25.241 1.00 95.31 290 PHE A CA 1
ATOM 2257 C C . PHE A 1 290 ? 8.817 -10.915 -25.504 1.00 95.31 290 PHE A C 1
ATOM 2259 O O . PHE A 1 290 ? 8.179 -10.663 -26.535 1.00 95.31 290 PHE A O 1
ATOM 2266 N N . ARG A 1 291 ? 8.325 -11.654 -24.520 1.00 93.19 291 ARG A N 1
ATOM 2267 C CA . ARG A 1 291 ? 6.910 -11.965 -24.385 1.00 93.19 291 ARG A CA 1
ATOM 2268 C C . ARG A 1 291 ? 6.411 -11.360 -23.094 1.00 93.19 291 ARG A C 1
ATOM 2270 O O . ARG A 1 291 ? 7.136 -11.297 -22.106 1.00 93.19 291 ARG A O 1
ATOM 2277 N N . GLU A 1 292 ? 5.187 -10.863 -23.135 1.00 89.50 292 GLU A N 1
ATOM 2278 C CA . GLU A 1 292 ? 4.516 -10.397 -21.938 1.00 89.50 292 GLU A CA 1
ATOM 2279 C C . GLU A 1 292 ? 4.370 -11.526 -20.924 1.00 89.50 292 GLU A C 1
ATOM 2281 O O . GLU A 1 292 ? 4.151 -12.687 -21.270 1.00 89.50 292 GLU A O 1
ATOM 2286 N N . VAL A 1 293 ? 4.445 -11.154 -19.657 1.00 83.44 293 VAL A N 1
ATOM 2287 C CA . VAL A 1 293 ? 4.313 -12.086 -18.548 1.00 83.44 293 VAL A CA 1
ATOM 2288 C C . VAL A 1 293 ? 2.830 -12.340 -18.286 1.00 83.44 293 VAL A C 1
ATOM 2290 O O . VAL A 1 293 ? 2.093 -11.458 -17.822 1.00 83.44 293 VAL A O 1
ATOM 2293 N N . ALA A 1 294 ? 2.369 -13.551 -18.591 1.00 74.38 294 ALA A N 1
ATOM 2294 C CA . ALA A 1 294 ? 0.993 -13.949 -18.350 1.00 74.38 294 ALA A CA 1
ATOM 2295 C C . ALA A 1 294 ? 0.785 -14.331 -16.875 1.00 74.38 294 ALA A C 1
ATOM 2297 O O . ALA A 1 294 ? 1.640 -14.922 -16.220 1.00 74.38 294 ALA A O 1
ATOM 2298 N N . LEU A 1 295 ? -0.404 -14.034 -16.336 1.00 62.59 295 LEU A N 1
ATOM 2299 C CA . LEU A 1 295 ? -0.730 -14.356 -14.937 1.00 62.59 295 LEU A CA 1
ATOM 2300 C C . LEU A 1 295 ? -0.659 -15.861 -14.640 1.00 62.59 295 LEU A C 1
ATOM 2302 O O . LEU A 1 295 ? -0.366 -16.241 -13.513 1.00 62.59 295 LEU A O 1
ATOM 2306 N N . ALA A 1 296 ? -0.917 -16.707 -15.641 1.00 58.00 296 ALA A N 1
ATOM 2307 C CA . ALA A 1 296 ? -0.854 -18.162 -15.512 1.00 58.00 296 ALA A CA 1
ATOM 2308 C C . ALA A 1 296 ? 0.572 -18.699 -15.273 1.00 58.00 296 ALA A C 1
ATOM 2310 O O . ALA A 1 296 ? 0.727 -19.848 -14.876 1.00 58.00 296 ALA A O 1
ATOM 2311 N N . GLU A 1 297 ? 1.596 -17.878 -15.506 1.00 56.25 297 GLU A N 1
ATOM 2312 C CA . GLU A 1 297 ? 3.021 -18.238 -15.423 1.00 56.25 297 GLU A CA 1
ATOM 2313 C C . GLU A 1 297 ? 3.639 -17.862 -14.083 1.00 56.25 297 GLU A C 1
ATOM 2315 O O . GLU A 1 297 ? 4.780 -18.208 -13.778 1.00 56.25 297 GLU A O 1
ATOM 2320 N N . MET A 1 298 ? 2.876 -17.131 -13.275 1.00 60.22 298 MET A N 1
ATOM 2321 C CA . MET A 1 298 ? 3.278 -16.733 -11.943 1.00 60.22 298 MET A CA 1
ATOM 2322 C C . MET A 1 298 ? 3.264 -17.973 -11.051 1.00 60.22 298 MET A C 1
ATOM 2324 O O . MET A 1 298 ? 2.215 -18.461 -10.633 1.00 60.22 298 MET A O 1
ATOM 2328 N N . THR A 1 299 ? 4.458 -18.503 -10.795 1.00 58.69 299 THR A N 1
ATOM 2329 C CA . THR A 1 299 ? 4.711 -19.529 -9.778 1.00 58.69 299 THR A CA 1
ATOM 2330 C C . THR A 1 299 ? 5.122 -18.870 -8.465 1.00 58.69 299 THR A C 1
ATOM 2332 O O . THR A 1 299 ? 5.359 -17.659 -8.415 1.00 58.69 299 THR A O 1
ATOM 2335 N N . GLN A 1 300 ? 5.242 -19.667 -7.400 1.00 53.72 300 GLN A N 1
ATOM 2336 C CA . GLN A 1 300 ? 5.700 -19.161 -6.104 1.00 53.72 300 GLN A CA 1
ATOM 2337 C C . GLN A 1 300 ? 7.076 -18.477 -6.176 1.00 53.72 300 GLN A C 1
ATOM 2339 O O . GLN A 1 300 ? 7.312 -17.484 -5.491 1.00 53.72 300 GLN A O 1
ATOM 2344 N N . ASP A 1 301 ? 7.927 -18.934 -7.094 1.00 53.03 301 ASP A N 1
ATOM 2345 C CA . ASP A 1 301 ? 9.293 -18.436 -7.292 1.00 53.03 301 ASP A CA 1
ATOM 2346 C C . ASP A 1 301 ? 9.354 -17.040 -7.935 1.00 53.03 301 ASP A C 1
ATOM 2348 O O . ASP A 1 301 ? 10.339 -16.337 -7.765 1.00 53.03 301 ASP A O 1
ATOM 2352 N N . HIS A 1 302 ? 8.306 -16.614 -8.650 1.00 54.22 302 HIS A N 1
ATOM 2353 C CA . HIS A 1 302 ? 8.233 -15.300 -9.311 1.00 54.22 302 HIS A CA 1
ATOM 2354 C C . HIS A 1 302 ? 7.515 -14.246 -8.452 1.00 54.22 302 HIS A C 1
ATOM 2356 O O . HIS A 1 302 ? 6.940 -13.287 -8.966 1.00 54.22 302 HIS A O 1
ATOM 2362 N N . GLY A 1 303 ? 7.488 -14.443 -7.131 1.00 45.91 303 GLY A N 1
ATOM 2363 C CA . GLY A 1 303 ? 6.892 -13.498 -6.186 1.00 45.91 303 GLY A CA 1
ATOM 2364 C C . GLY A 1 303 ? 5.401 -13.690 -5.910 1.00 45.91 303 GLY A C 1
ATOM 2365 O O . GLY A 1 303 ? 4.812 -12.865 -5.210 1.00 45.91 303 GLY A O 1
ATOM 2366 N N . LEU A 1 304 ? 4.771 -14.783 -6.361 1.00 45.28 304 LEU A N 1
ATOM 2367 C CA . LEU A 1 304 ? 3.528 -15.228 -5.725 1.00 45.28 304 LEU A CA 1
ATOM 2368 C C . LEU A 1 304 ? 3.879 -15.915 -4.403 1.00 45.28 304 LEU A C 1
ATOM 2370 O O . LEU A 1 304 ? 4.000 -17.127 -4.332 1.00 45.28 304 LEU A O 1
ATOM 2374 N N . LEU A 1 305 ? 3.981 -15.132 -3.330 1.00 44.34 305 LEU A N 1
ATOM 2375 C CA . LEU A 1 305 ? 4.106 -15.654 -1.964 1.00 44.34 305 LEU A CA 1
ATOM 2376 C C . LEU A 1 305 ? 5.473 -16.279 -1.635 1.00 44.34 305 LEU A C 1
ATOM 2378 O O . LEU A 1 305 ? 5.531 -17.280 -0.924 1.00 44.34 305 LEU A O 1
ATOM 2382 N N . SER A 1 306 ? 6.582 -15.636 -2.011 1.00 34.44 306 SER A N 1
ATOM 2383 C CA . SER A 1 306 ? 7.758 -15.707 -1.133 1.00 34.44 306 SER A CA 1
ATOM 2384 C C . SER A 1 306 ? 7.469 -14.836 0.092 1.00 34.44 306 SER A C 1
ATOM 2386 O O . SER A 1 306 ? 7.952 -13.709 0.211 1.00 34.44 306 SER A O 1
ATOM 2388 N N . LEU A 1 307 ? 6.642 -15.347 1.009 1.00 36.88 307 LEU A N 1
ATOM 2389 C CA . LEU A 1 307 ? 6.733 -14.910 2.393 1.00 36.88 307 LEU A CA 1
ATOM 2390 C C . LEU A 1 307 ? 8.129 -15.326 2.834 1.00 36.88 307 LEU A C 1
ATOM 2392 O O . LEU A 1 307 ? 8.417 -16.515 2.958 1.00 36.88 307 LEU A O 1
ATOM 2396 N N . ARG A 1 308 ? 9.016 -14.344 2.988 1.00 31.17 308 ARG A N 1
ATOM 2397 C CA . ARG A 1 308 ? 10.286 -14.549 3.668 1.00 31.17 308 ARG A CA 1
ATOM 2398 C C . ARG A 1 308 ? 9.926 -15.148 5.027 1.00 31.17 308 ARG A C 1
ATOM 2400 O O . ARG A 1 308 ? 9.318 -14.467 5.848 1.00 31.17 308 ARG A O 1
ATOM 2407 N N . ALA A 1 309 ? 10.220 -16.430 5.214 1.00 31.84 309 ALA A N 1
ATOM 2408 C CA . ALA A 1 309 ? 10.321 -16.989 6.544 1.00 31.84 309 ALA A CA 1
ATOM 2409 C C . ALA A 1 309 ? 11.497 -16.260 7.201 1.00 31.84 309 ALA A C 1
ATOM 2411 O O . ALA A 1 309 ? 12.629 -16.349 6.718 1.00 31.84 309 ALA A O 1
ATOM 2412 N N . LEU A 1 310 ? 11.199 -15.461 8.217 1.00 34.19 310 LEU A N 1
ATOM 2413 C CA . LEU A 1 310 ? 12.159 -15.049 9.228 1.00 34.19 310 LEU A CA 1
ATOM 2414 C C . LEU A 1 310 ? 11.643 -15.586 10.556 1.00 34.19 310 LEU A C 1
ATOM 2416 O O . LEU A 1 310 ? 10.430 -15.404 10.809 1.00 34.19 310 LEU A O 1
#